Protein AF-0000000083319746 (afdb_homodimer)

Radius of gyration: 23.4 Å; Cα contacts (8 Å, |Δi|>4): 677; chains: 2; bounding box: 39×68×59 Å

Organism: Saccharibacillus brassicae (NCBI:txid2583377)

Solvent-accessible surface area (backbone atoms only — not comparable to full-atom values): 19534 Å² total; per-residue (Å²): 131,76,70,80,69,64,58,53,70,49,97,62,35,38,35,30,58,63,48,80,89,47,36,66,62,50,40,54,52,53,56,73,47,46,77,55,35,72,34,60,72,52,74,91,56,96,52,49,53,55,43,39,73,76,62,40,86,65,59,94,89,52,55,62,89,44,43,51,49,27,34,29,20,38,63,87,78,62,44,78,45,31,39,38,32,36,34,54,41,36,96,40,79,46,22,30,28,43,70,48,76,46,63,41,77,92,63,55,95,69,53,60,69,57,49,49,52,54,42,48,51,52,55,44,40,75,58,63,35,47,34,39,34,36,69,38,36,58,57,36,38,55,57,52,46,51,40,35,74,70,48,30,20,35,44,78,47,68,45,73,52,60,58,70,53,97,88,46,39,34,29,38,30,27,29,23,76,97,131,76,69,81,68,64,59,50,70,49,98,62,34,38,36,30,58,63,50,79,90,45,37,67,62,50,39,55,52,53,56,73,47,47,78,56,36,70,34,60,73,52,75,92,57,99,54,50,52,55,43,38,73,76,62,39,86,66,58,94,89,52,56,62,89,44,42,50,49,28,35,30,20,36,61,88,79,62,44,78,45,32,39,37,32,37,34,53,41,36,98,41,79,46,21,31,28,44,69,49,74,47,62,40,76,92,63,56,94,70,55,60,69,58,50,50,52,54,44,49,51,52,55,42,41,74,59,64,34,47,32,39,33,37,69,38,36,58,57,36,38,56,56,53,46,51,41,35,74,69,48,29,22,35,44,80,47,68,46,73,50,59,57,71,53,97,88,46,39,34,28,38,31,27,30,24,76,96

Foldseek 3Di:
DQAFDQWDDFPFKIKHFDDPVCQQVQLVQVVLVCVQCLQAVDDDDSCVSVCCNPPNDADVVGDNVQKTKMFMAGPVPRDGFWIWIWGAQPPHNQEIETEDIDGRPVCPPVCPVLRVLVVVVVRSVVSPHFKYKYKGKPVPVVVVVVCCVSQQVDWPDKDFDDDDDSNGTIITMTMHTD/DQAFDQWDDFPFKIKHFDDPVCQQVQLVQVVLVCVQCLQAVDDDDSCVSVCCNPPNDADVVGDNVQKTKMFMAGPVPRDGFWIWIWGAQPPHNQEIETEDIDGRPVPPPVCPVLRVLVVVVVRSVVSPHFKYKYKGKPVPVVVVVVCCVSQQVDWPDKDFDDDDDSNGTIITMTMHTD

pLDDT: mean 94.51, std 7.17, range [62.0, 98.88]

Secondary structure (DSSP, 8-state):
--PPPSEEE-SSEEEEEPPGGGHHHHHHHHHTTGGGHHHHTPPP-TTHHHHHHHH--PPTT--GGGEEEEEEEETTT--EEEEEEEEES-SSTTEEEEEEEEE-GGG-SSSHHHHHHHHHHHHHHHTT--EEEEEEETT-HHHHHHHHHTT--EEEEEEE-SS--TT--EEEEEEEE-/--PPPSEEE-SSEEEEEPPGGGHHHHHHHHHTTGGGHHHHTPPP-TTHHHHHHHH--PPTT--GGGEEEEEEEETTT--EEEEEEEEES-SSTTEEEEEEEEE-GGG-SSSHHHHHHHHHHHHHHHTT--EEEEEEETT-HHHHHHHHHTT--EEEEEEE-SS--TT--EEEEEEEE-

InterPro domains:
  IPR000182 GNAT domain [PF00583] (74-152)
  IPR000182 GNAT domain [PS51186] (13-171)
  IPR016181 Acyl-CoA N-acyltransferase [SSF55729] (12-156)

Nearest PDB structures (foldseek):
  1s7l-assembly1_A  TM=7.367E-01  e=7.223E-10  Salmonella enterica subsp. enterica serovar Typhimurium str. LT2
  3pzj-assembly1_A  TM=7.673E-01  e=8.425E-09  Chromobacterium violaceum
  1nsl-assembly1_E  TM=7.462E-01  e=5.358E-09  Bacillus subtilis
  6vfn-assembly1_A  TM=7.337E-01  e=7.403E-09  Bacillus thuringiensis
  1j4j-assembly2_B  TM=7.421E-01  e=3.819E-07  Pseudomonas amygdali pv. tabaci

Structure (mmCIF, N/CA/C/O backbone):
data_AF-0000000083319746-model_v1
#
loop_
_entity.id
_entity.type
_entity.pdbx_description
1 polymer 'GNAT family N-acetyltransferase'
#
loop_
_atom_site.group_PDB
_atom_site.id
_atom_site.type_symbol
_atom_site.label_atom_id
_atom_site.label_alt_id
_atom_site.label_comp_id
_atom_site.label_asym_id
_atom_site.label_entity_id
_atom_site.label_seq_id
_atom_site.pdbx_PDB_ins_code
_atom_site.Cartn_x
_atom_site.Cartn_y
_atom_site.Cartn_z
_atom_site.occupancy
_atom_site.B_iso_or_equiv
_atom_site.auth_seq_id
_atom_site.auth_comp_id
_atom_site.auth_asym_id
_atom_site.auth_atom_id
_atom_site.pdbx_PDB_model_num
ATOM 1 N N . MET A 1 1 ? -14.562 -26.922 -0.27 1 80.94 1 MET A N 1
ATOM 2 C CA . MET A 1 1 ? -13.883 -25.703 -0.71 1 80.94 1 MET A CA 1
ATOM 3 C C . MET A 1 1 ? -13.898 -25.594 -2.23 1 80.94 1 MET A C 1
ATOM 5 O O . MET A 1 1 ? -13.781 -26.594 -2.936 1 80.94 1 MET A O 1
ATOM 9 N N . ASN A 1 2 ? -14.312 -24.438 -2.654 1 89.81 2 ASN A N 1
ATOM 10 C CA . ASN A 1 2 ? -14.297 -24.203 -4.094 1 89.81 2 ASN A CA 1
ATOM 11 C C . ASN A 1 2 ? -12.883 -23.953 -4.605 1 89.81 2 ASN A C 1
ATOM 13 O O . ASN A 1 2 ? -12.25 -22.953 -4.254 1 89.81 2 ASN A O 1
ATOM 17 N N . LEU A 1 3 ? -12.398 -24.969 -5.332 1 96.56 3 LEU A N 1
ATOM 18 C CA . LEU A 1 3 ? -11.039 -24.875 -5.855 1 96.56 3 LEU A CA 1
ATOM 19 C C . LEU A 1 3 ? -11.047 -24.516 -7.336 1 96.56 3 LEU A C 1
ATOM 21 O O . LEU A 1 3 ? -11.984 -24.859 -8.062 1 96.56 3 LEU A O 1
ATOM 25 N N . ILE A 1 4 ? -10 -23.828 -7.762 1 96.94 4 ILE A N 1
ATOM 26 C CA . ILE A 1 4 ? -9.883 -23.547 -9.188 1 96.94 4 ILE A CA 1
ATOM 27 C C . ILE A 1 4 ? -9.688 -24.844 -9.961 1 96.94 4 ILE A C 1
ATOM 29 O O . ILE A 1 4 ? -9.219 -25.844 -9.406 1 96.94 4 ILE A O 1
ATOM 33 N N . LEU A 1 5 ? -10.016 -24.766 -11.234 1 96.19 5 LEU A N 1
ATOM 34 C CA . LEU A 1 5 ? -9.891 -25.938 -12.102 1 96.19 5 LEU A CA 1
ATOM 35 C C . LEU A 1 5 ? -8.43 -26.312 -12.305 1 96.19 5 LEU A C 1
ATOM 37 O O . LEU A 1 5 ? -7.547 -25.453 -12.211 1 96.19 5 LEU A O 1
ATOM 41 N N . ASP A 1 6 ? -8.25 -27.594 -12.602 1 97.5 6 ASP A N 1
ATOM 42 C CA . ASP A 1 6 ? -6.902 -28.078 -12.883 1 97.5 6 ASP A CA 1
ATOM 43 C C . ASP A 1 6 ? -6.363 -27.469 -14.18 1 97.5 6 ASP A C 1
ATOM 45 O O . ASP A 1 6 ? -5.152 -27.484 -14.414 1 97.5 6 ASP A O 1
ATOM 49 N N . LYS A 1 7 ? -7.332 -27.047 -14.977 1 97.94 7 LYS A N 1
ATOM 50 C CA . LYS A 1 7 ? -6.984 -26.375 -16.219 1 97.94 7 LYS A CA 1
ATOM 51 C C . LYS A 1 7 ? -8 -25.281 -16.562 1 97.94 7 LYS A C 1
ATOM 53 O O . LYS A 1 7 ? -9.211 -25.5 -16.453 1 97.94 7 LYS A O 1
ATOM 58 N N . TRP A 1 8 ? -7.535 -24.078 -16.875 1 97.94 8 TRP A N 1
ATOM 59 C CA . TRP A 1 8 ? -8.367 -22.969 -17.328 1 97.94 8 TRP A CA 1
ATOM 60 C C . TRP A 1 8 ? -7.598 -22.078 -18.297 1 97.94 8 TRP A C 1
ATOM 62 O O . TRP A 1 8 ? -6.398 -22.266 -18.5 1 97.94 8 TRP A O 1
ATOM 72 N N . ASN A 1 9 ? -8.359 -21.172 -19 1 98 9 ASN A N 1
ATOM 73 C CA . ASN A 1 9 ? -7.75 -20.453 -20.109 1 98 9 ASN A CA 1
ATOM 74 C C . ASN A 1 9 ? -8.023 -18.953 -20.047 1 98 9 ASN A C 1
ATOM 76 O O . ASN A 1 9 ? -8.992 -18.531 -19.406 1 98 9 ASN A O 1
ATOM 80 N N . SER A 1 10 ? -7.133 -18.188 -20.547 1 98 10 SER A N 1
ATOM 81 C CA . SER A 1 10 ? -7.332 -16.812 -20.969 1 98 10 SER A CA 1
ATOM 82 C C . SER A 1 10 ? -7.199 -16.672 -22.484 1 98 10 SER A C 1
ATOM 84 O O . SER A 1 10 ? -7.008 -17.656 -23.188 1 98 10 SER A O 1
ATOM 86 N N . PRO A 1 11 ? -7.34 -15.438 -23.031 1 97.06 11 PRO A N 1
ATOM 87 C CA . PRO A 1 11 ? -7.281 -15.305 -24.484 1 97.06 11 PRO A CA 1
ATOM 88 C C . PRO A 1 11 ? -5.984 -15.844 -25.078 1 97.06 11 PRO A C 1
ATOM 90 O O . PRO A 1 11 ? -6.012 -16.578 -26.078 1 97.06 11 PRO A O 1
ATOM 93 N N . ARG A 1 12 ? -4.852 -15.664 -24.516 1 98.12 12 ARG A N 1
ATOM 94 C CA . ARG A 1 12 ? -3.576 -16.031 -25.109 1 98.12 12 ARG A CA 1
ATOM 95 C C . ARG A 1 12 ? -2.922 -17.188 -24.359 1 98.12 12 ARG A C 1
ATOM 97 O O . ARG A 1 12 ? -1.938 -17.766 -24.828 1 98.12 12 ARG A O 1
ATOM 104 N N . LEU A 1 13 ? -3.514 -17.578 -23.141 1 98.81 13 LEU A N 1
ATOM 105 C CA . LEU A 1 13 ? -2.75 -18.438 -22.234 1 98.81 13 LEU A CA 1
ATOM 106 C C . LEU A 1 13 ? -3.58 -19.641 -21.797 1 98.81 13 LEU A C 1
ATOM 108 O O . LEU A 1 13 ? -4.809 -19.562 -21.75 1 98.81 13 LEU A O 1
ATOM 112 N N . THR A 1 14 ? -2.875 -20.688 -21.531 1 98.75 14 THR A N 1
ATOM 113 C CA . THR A 1 14 ? -3.428 -21.844 -20.844 1 98.75 14 THR A CA 1
ATOM 114 C C . THR A 1 14 ? -2.746 -22.047 -19.5 1 98.75 14 THR A C 1
ATOM 116 O O . THR A 1 14 ? -1.516 -22.047 -19.406 1 98.75 14 THR A O 1
ATOM 119 N N . ILE A 1 15 ? -3.535 -22.188 -18.453 1 98.81 15 ILE A N 1
ATOM 120 C CA . ILE A 1 15 ? -3.021 -22.406 -17.109 1 98.81 15 ILE A CA 1
ATOM 121 C C . ILE A 1 15 ? -3.414 -23.797 -16.625 1 98.81 15 ILE A C 1
ATOM 123 O O . ILE A 1 15 ? -4.57 -24.203 -16.766 1 98.81 15 ILE A O 1
ATOM 127 N N . SER A 1 16 ? -2.465 -24.547 -16.109 1 98.62 16 SER A N 1
ATOM 128 C CA . SER A 1 16 ? -2.773 -25.906 -15.68 1 98.62 16 SER A CA 1
ATOM 129 C C . SER A 1 16 ? -1.877 -26.344 -14.523 1 98.62 16 SER A C 1
ATOM 131 O O . SER A 1 16 ? -0.797 -25.781 -14.32 1 98.62 16 SER A O 1
ATOM 133 N N . ASP A 1 17 ? -2.332 -27.359 -13.789 1 98.69 17 ASP A N 1
ATOM 134 C CA . ASP A 1 17 ? -1.566 -27.875 -12.648 1 98.69 17 ASP A CA 1
ATOM 135 C C . ASP A 1 17 ? -0.161 -28.281 -13.078 1 98.69 17 ASP A C 1
ATOM 137 O O . ASP A 1 17 ? 0.019 -28.875 -14.141 1 98.69 17 ASP A O 1
ATOM 141 N N . LEU A 1 18 ? 0.811 -27.953 -12.273 1 98.75 18 LEU A N 1
ATOM 142 C CA . LEU A 1 18 ? 2.197 -28.344 -12.508 1 98.75 18 LEU A CA 1
ATOM 143 C C . LEU A 1 18 ? 2.354 -29.859 -12.484 1 98.75 18 LEU A C 1
ATOM 145 O O . LEU A 1 18 ? 1.806 -30.531 -11.609 1 98.75 18 LEU A O 1
ATOM 149 N N . LYS A 1 19 ? 3.025 -30.375 -13.469 1 98.25 19 LYS A N 1
ATOM 150 C CA . LYS A 1 19 ? 3.373 -31.797 -13.5 1 98.25 19 LYS A CA 1
ATOM 151 C C . LYS A 1 19 ? 4.805 -32.031 -13.031 1 98.25 19 LYS A C 1
ATOM 153 O O . LYS A 1 19 ? 5.664 -31.156 -13.203 1 98.25 19 LYS A O 1
ATOM 158 N N . GLU A 1 20 ? 5.027 -33.219 -12.531 1 98.19 20 GLU A N 1
ATOM 159 C CA . GLU A 1 20 ? 6.336 -33.531 -11.969 1 98.19 20 GLU A CA 1
ATOM 160 C C . GLU A 1 20 ? 7.441 -33.344 -13.008 1 98.19 20 GLU A C 1
ATOM 162 O O . GLU A 1 20 ? 8.531 -32.875 -12.688 1 98.19 20 GLU A O 1
ATOM 167 N N . ASP A 1 21 ? 7.188 -33.75 -14.18 1 98.25 21 ASP A N 1
ATOM 168 C CA . ASP A 1 21 ? 8.219 -33.719 -15.219 1 98.25 21 ASP A CA 1
ATOM 169 C C . ASP A 1 21 ? 8.477 -32.281 -15.672 1 98.25 21 ASP A C 1
ATOM 171 O O . ASP A 1 21 ? 9.422 -32.031 -16.422 1 98.25 21 ASP A O 1
ATOM 175 N N . GLU A 1 22 ? 7.68 -31.328 -15.227 1 98.38 22 GLU A N 1
ATOM 176 C CA . GLU A 1 22 ? 7.836 -29.922 -15.578 1 98.38 22 GLU A CA 1
ATOM 177 C C . GLU A 1 22 ? 8.656 -29.188 -14.531 1 98.38 22 GLU A C 1
ATOM 179 O O . GLU A 1 22 ? 9.047 -28.031 -14.742 1 98.38 22 GLU A O 1
ATOM 184 N N . ILE A 1 23 ? 9 -29.828 -13.461 1 98.06 23 ILE A N 1
ATOM 185 C CA . ILE A 1 23 ? 9.625 -29.188 -12.297 1 98.06 23 ILE A CA 1
ATOM 186 C C . ILE A 1 23 ? 10.945 -28.547 -12.711 1 98.06 23 ILE A C 1
ATOM 188 O O . ILE A 1 23 ? 11.195 -27.375 -12.406 1 98.06 23 ILE A O 1
ATOM 192 N N . PRO A 1 24 ? 11.805 -29.25 -13.469 1 97.06 24 PRO A N 1
ATOM 193 C CA . PRO A 1 24 ? 13.094 -28.641 -13.789 1 97.06 24 PRO A CA 1
ATOM 194 C C . PRO A 1 24 ? 12.953 -27.359 -14.609 1 97.06 24 PRO A C 1
ATOM 196 O O . PRO A 1 24 ? 13.625 -26.359 -14.328 1 97.06 24 PRO A O 1
ATOM 199 N N . VAL A 1 25 ? 12.031 -27.359 -15.547 1 96.06 25 VAL A N 1
ATOM 200 C CA . VAL A 1 25 ? 11.844 -26.203 -16.422 1 96.06 25 VAL A CA 1
ATOM 201 C C . VAL A 1 25 ? 11.281 -25.031 -15.609 1 96.06 25 VAL A C 1
ATOM 203 O O . VAL A 1 25 ? 11.719 -23.891 -15.773 1 96.06 25 VAL A O 1
ATOM 206 N N . VAL A 1 26 ? 10.422 -25.297 -14.734 1 96.62 26 VAL A N 1
ATOM 207 C CA . VAL A 1 26 ? 9.773 -24.25 -13.938 1 96.62 26 VAL A CA 1
ATOM 208 C C . VAL A 1 26 ? 10.75 -23.719 -12.891 1 96.62 26 VAL A C 1
ATOM 210 O O . VAL A 1 26 ? 10.773 -22.516 -12.617 1 96.62 26 VAL A O 1
ATOM 213 N N . GLN A 1 27 ? 11.539 -24.641 -12.336 1 95.56 27 GLN A N 1
ATOM 214 C CA . GLN A 1 27 ? 12.562 -24.188 -11.391 1 95.56 27 GLN A CA 1
ATOM 215 C C . GLN A 1 27 ? 13.547 -23.234 -12.062 1 95.56 27 GLN A C 1
ATOM 217 O O . GLN A 1 27 ? 13.914 -22.219 -11.484 1 95.56 27 GLN A O 1
ATOM 222 N N . ASP A 1 28 ? 13.961 -23.562 -13.289 1 92.81 28 ASP A N 1
ATOM 223 C CA . ASP A 1 28 ? 14.859 -22.703 -14.055 1 92.81 28 ASP A CA 1
ATOM 224 C C . ASP A 1 28 ? 14.234 -21.328 -14.281 1 92.81 28 ASP A C 1
ATOM 226 O O . ASP A 1 28 ? 14.898 -20.312 -14.109 1 92.81 28 ASP A O 1
ATOM 230 N N . LEU A 1 29 ? 12.977 -21.375 -14.609 1 92 29 LEU A N 1
ATOM 231 C CA . LEU A 1 29 ? 12.234 -20.141 -14.828 1 92 29 LEU A CA 1
ATOM 232 C C . LEU A 1 29 ? 12.188 -19.297 -13.562 1 92 29 LEU A C 1
ATOM 234 O O . LEU A 1 29 ? 12.453 -18.094 -13.594 1 92 29 LEU A O 1
ATOM 238 N N . TYR A 1 30 ? 11.914 -19.922 -12.508 1 88.75 30 TYR A N 1
ATOM 239 C CA . TYR A 1 30 ? 11.797 -19.266 -11.211 1 88.75 30 TYR A CA 1
ATOM 240 C C . TYR A 1 30 ? 13.125 -18.656 -10.789 1 88.75 30 TYR A C 1
ATOM 242 O O . TYR A 1 30 ? 13.148 -17.562 -10.195 1 88.75 30 TYR A O 1
ATOM 250 N N . GLU A 1 31 ? 14.211 -19.297 -11.102 1 86 31 GLU A N 1
ATOM 251 C CA . GLU A 1 31 ? 15.547 -18.844 -10.719 1 86 31 GLU A CA 1
ATOM 252 C C . GLU A 1 31 ? 15.93 -17.578 -11.469 1 86 31 GLU A C 1
ATOM 254 O O . GLU A 1 31 ? 16.766 -16.797 -11 1 86 31 GLU A O 1
ATOM 259 N N . THR A 1 32 ? 15.328 -17.391 -12.609 1 81 32 THR A N 1
ATOM 260 C CA . THR A 1 32 ? 15.594 -16.156 -13.344 1 81 32 THR A CA 1
ATOM 261 C C . THR A 1 32 ? 14.977 -14.953 -12.625 1 81 32 THR A C 1
ATOM 263 O O . THR A 1 32 ? 15.328 -13.805 -12.914 1 81 32 THR A O 1
ATOM 266 N N . SER A 1 33 ? 14.094 -15.25 -11.656 1 71.75 33 SER A N 1
ATOM 267 C CA . SER A 1 33 ? 13.422 -14.203 -10.883 1 71.75 33 SER A CA 1
ATOM 268 C C . SER A 1 33 ? 14.172 -13.914 -9.578 1 71.75 33 SER A C 1
ATOM 270 O O . SER A 1 33 ? 13.727 -13.102 -8.773 1 71.75 33 SER A O 1
ATOM 272 N N . GLN A 1 34 ? 15.188 -14.602 -9.375 1 66.12 34 GLN A N 1
ATOM 273 C CA . GLN A 1 34 ? 15.906 -14.586 -8.109 1 66.12 34 GLN A CA 1
ATOM 274 C C . GLN A 1 34 ? 16.266 -13.164 -7.699 1 66.12 34 GLN A C 1
ATOM 276 O O . GLN A 1 34 ? 16.453 -12.875 -6.516 1 66.12 34 GLN A O 1
ATOM 281 N N . TYR A 1 35 ? 16.25 -12.352 -8.609 1 63.03 35 TYR A N 1
ATOM 282 C CA . TYR A 1 35 ? 16.469 -10.969 -8.203 1 63.03 35 TYR A CA 1
ATOM 283 C C . TYR A 1 35 ? 15.383 -10.508 -7.234 1 63.03 35 TYR A C 1
ATOM 285 O O . TYR A 1 35 ? 15.602 -9.602 -6.434 1 63.03 35 TYR A O 1
ATOM 293 N N . MET A 1 36 ? 14.32 -11.32 -7.156 1 62.31 36 MET A N 1
ATOM 294 C CA . MET A 1 36 ? 13.203 -10.992 -6.281 1 62.31 36 MET A CA 1
ATOM 295 C C . MET A 1 36 ? 13.484 -11.43 -4.848 1 62.31 36 MET A C 1
ATOM 297 O O . MET A 1 36 ? 12.969 -10.836 -3.9 1 62.31 36 MET A O 1
ATOM 301 N N . ASN A 1 37 ? 14.266 -12.445 -4.723 1 64.88 37 ASN A N 1
ATOM 302 C CA . ASN A 1 37 ? 14.555 -12.984 -3.396 1 64.88 37 ASN A CA 1
ATOM 303 C C . ASN A 1 37 ? 15.336 -11.992 -2.545 1 64.88 37 ASN A C 1
ATOM 305 O O . ASN A 1 37 ? 15.289 -12.047 -1.315 1 64.88 37 ASN A O 1
ATOM 309 N N . GLN A 1 38 ? 15.914 -11.07 -3.244 1 69.06 38 GLN A N 1
ATOM 310 C CA . GLN A 1 38 ? 16.719 -10.086 -2.535 1 69.06 38 GLN A CA 1
ATOM 311 C C . GLN A 1 38 ? 15.844 -9.133 -1.729 1 69.06 38 GLN A C 1
ATOM 313 O O . GLN A 1 38 ? 16.297 -8.523 -0.762 1 69.06 38 GLN A O 1
ATOM 318 N N . TRP A 1 39 ? 14.656 -9.195 -1.991 1 75.69 39 TRP A N 1
ATOM 319 C CA . TRP A 1 39 ? 13.805 -8.18 -1.385 1 75.69 39 TRP A CA 1
ATOM 320 C C . TRP A 1 39 ? 13.141 -8.711 -0.118 1 75.69 39 TRP A C 1
ATOM 322 O O . TRP A 1 39 ? 12.688 -7.934 0.727 1 75.69 39 TRP A O 1
ATOM 332 N N . ASP A 1 40 ? 13.078 -10.031 -0.059 1 75.25 40 ASP A N 1
ATOM 333 C CA . ASP A 1 40 ? 12.352 -10.578 1.084 1 75.25 40 ASP A CA 1
ATOM 334 C C . ASP A 1 40 ? 13.297 -11.344 2.016 1 75.25 40 ASP A C 1
ATOM 336 O O . ASP A 1 40 ? 12.852 -11.992 2.965 1 75.25 40 ASP A O 1
ATOM 340 N N . GLY A 1 41 ? 14.547 -11.258 1.778 1 71.88 41 GLY A N 1
ATOM 341 C CA . GLY A 1 41 ? 15.539 -11.859 2.656 1 71.88 41 GLY A CA 1
ATOM 342 C C . GLY A 1 41 ? 15.609 -13.367 2.531 1 71.88 41 GLY A C 1
ATOM 343 O O . GLY A 1 41 ? 16.281 -14.031 3.324 1 71.88 41 GLY A O 1
ATOM 344 N N . GLN A 1 42 ? 14.805 -13.906 1.622 1 76.56 42 GLN A N 1
ATOM 345 C CA . GLN A 1 42 ? 14.805 -15.359 1.488 1 76.56 42 GLN A CA 1
ATOM 346 C C . GLN A 1 42 ? 16.031 -15.844 0.727 1 76.56 42 GLN A C 1
ATOM 348 O O . GLN A 1 42 ? 16.516 -15.156 -0.173 1 76.56 42 GLN A O 1
ATOM 353 N N . SER A 1 43 ? 16.531 -17.047 1.182 1 76.81 43 SER A N 1
ATOM 354 C CA . SER A 1 43 ? 17.672 -17.672 0.526 1 76.81 43 SER A CA 1
ATOM 355 C C . SER A 1 43 ? 17.219 -18.5 -0.677 1 76.81 43 SER A C 1
ATOM 357 O O . SER A 1 43 ? 16.062 -18.906 -0.761 1 76.81 43 SER A O 1
ATOM 359 N N . TYR A 1 44 ? 18.172 -18.656 -1.521 1 80.31 44 TYR A N 1
ATOM 360 C CA . TYR A 1 44 ? 17.938 -19.469 -2.703 1 80.31 44 TYR A CA 1
ATOM 361 C C . TYR A 1 44 ? 17.656 -20.922 -2.312 1 80.31 44 TYR A C 1
ATOM 363 O O . TYR A 1 44 ? 18.328 -21.484 -1.448 1 80.31 44 TYR A O 1
ATOM 371 N N . ASN A 1 45 ? 16.547 -21.453 -2.824 1 87.06 45 ASN A N 1
ATOM 372 C CA . ASN A 1 45 ? 16.172 -22.844 -2.674 1 87.06 45 ASN A CA 1
ATOM 373 C C . ASN A 1 45 ? 16.109 -23.562 -4.023 1 87.06 45 ASN A C 1
ATOM 375 O O . ASN A 1 45 ? 15.141 -23.391 -4.77 1 87.06 45 ASN A O 1
ATOM 379 N N . PRO A 1 46 ? 17.125 -24.406 -4.297 1 88.69 46 PRO A N 1
ATOM 380 C CA . PRO A 1 46 ? 17.156 -25.078 -5.602 1 88.69 46 PRO A CA 1
ATOM 381 C C . PRO A 1 46 ? 16.016 -26.062 -5.793 1 88.69 46 PRO A C 1
ATOM 383 O O . PRO A 1 46 ? 15.781 -26.531 -6.91 1 88.69 46 PRO A O 1
ATOM 386 N N . GLU A 1 47 ? 15.32 -26.344 -4.73 1 93.75 47 GLU A N 1
ATOM 387 C CA . GLU A 1 47 ? 14.219 -27.297 -4.809 1 93.75 47 GLU A CA 1
ATOM 388 C C . GLU A 1 47 ? 12.883 -26.625 -4.512 1 93.75 47 GLU A C 1
ATOM 390 O O . GLU A 1 47 ? 11.93 -27.281 -4.082 1 93.75 47 GLU A O 1
ATOM 395 N N . HIS A 1 48 ? 12.797 -25.406 -4.68 1 92.94 48 HIS A N 1
ATOM 396 C CA . HIS A 1 48 ? 11.617 -24.641 -4.289 1 92.94 48 HIS A CA 1
ATOM 397 C C . HIS A 1 48 ? 10.367 -25.172 -4.973 1 92.94 48 HIS A C 1
ATOM 399 O O . HIS A 1 48 ? 9.352 -25.422 -4.316 1 92.94 48 HIS A O 1
ATOM 405 N N . ILE A 1 49 ? 10.469 -25.391 -6.266 1 96.06 49 ILE A N 1
ATOM 406 C CA . ILE A 1 49 ? 9.305 -25.781 -7.047 1 96.06 49 ILE A CA 1
ATOM 407 C C . ILE A 1 49 ? 8.883 -27.203 -6.672 1 96.06 49 ILE A C 1
ATOM 409 O O . ILE A 1 49 ? 7.695 -27.484 -6.523 1 96.06 49 ILE A O 1
ATOM 413 N N . LYS A 1 50 ? 9.836 -28.031 -6.52 1 97.19 50 LYS A N 1
ATOM 414 C CA . LYS A 1 50 ? 9.555 -29.391 -6.066 1 97.19 50 LYS A CA 1
ATOM 415 C C . LYS A 1 50 ? 8.859 -29.375 -4.703 1 97.19 50 LYS A C 1
ATOM 417 O O . LYS A 1 50 ? 7.863 -30.078 -4.504 1 97.19 50 LYS A O 1
ATOM 422 N N . ASP A 1 51 ? 9.391 -28.609 -3.807 1 96.62 51 ASP A N 1
ATOM 423 C CA . ASP A 1 51 ? 8.82 -28.5 -2.471 1 96.62 51 ASP A CA 1
ATOM 424 C C . ASP A 1 51 ? 7.387 -27.969 -2.529 1 96.62 51 ASP A C 1
ATOM 426 O O . ASP A 1 51 ? 6.512 -28.453 -1.809 1 96.62 51 ASP A O 1
ATOM 430 N N . CYS A 1 52 ? 7.172 -27 -3.348 1 96.69 52 CYS A N 1
ATOM 431 C CA . CYS A 1 52 ? 5.832 -26.453 -3.506 1 96.69 52 CYS A CA 1
ATOM 432 C C . CYS A 1 52 ? 4.859 -27.516 -4.004 1 96.69 52 CYS A C 1
ATOM 434 O O . CYS A 1 52 ? 3.75 -27.641 -3.484 1 96.69 52 CYS A O 1
ATOM 436 N N . LEU A 1 53 ? 5.32 -28.234 -5.004 1 97.69 53 LEU A N 1
ATOM 437 C CA . LEU A 1 53 ? 4.438 -29.234 -5.609 1 97.69 53 LEU A CA 1
ATOM 438 C C . LEU A 1 53 ? 4.051 -30.297 -4.594 1 97.69 53 LEU A C 1
ATOM 440 O O . LEU A 1 53 ? 2.877 -30.672 -4.488 1 97.69 53 LEU A O 1
ATOM 444 N N . PHE A 1 54 ? 4.969 -30.734 -3.785 1 97.75 54 PHE A N 1
ATOM 445 C CA . PHE A 1 54 ? 4.738 -31.922 -2.979 1 97.75 54 PHE A CA 1
ATOM 446 C C . PHE A 1 54 ? 4.301 -31.547 -1.567 1 97.75 54 PHE A C 1
ATOM 448 O O . PHE A 1 54 ? 3.559 -32.281 -0.923 1 97.75 54 PHE A O 1
ATOM 455 N N . ASN A 1 55 ? 4.738 -30.438 -1.064 1 96.75 55 ASN A N 1
ATOM 456 C CA . ASN A 1 55 ? 4.469 -30.078 0.323 1 96.75 55 ASN A CA 1
ATOM 457 C C . ASN A 1 55 ? 3.588 -28.828 0.414 1 96.75 55 ASN A C 1
ATOM 459 O O . ASN A 1 55 ? 3.01 -28.547 1.465 1 96.75 55 ASN A O 1
ATOM 463 N N . GLY A 1 56 ? 3.531 -28.062 -0.647 1 95.94 56 GLY A N 1
ATOM 464 C CA . GLY A 1 56 ? 2.771 -26.828 -0.651 1 95.94 56 GLY A CA 1
ATOM 465 C C . GLY A 1 56 ? 3.434 -25.719 0.15 1 95.94 56 GLY A C 1
ATOM 466 O O . GLY A 1 56 ? 4.516 -25.906 0.705 1 95.94 56 GLY A O 1
ATOM 467 N N . ASN A 1 57 ? 2.975 -24.578 0.031 1 93.88 57 ASN A N 1
ATOM 468 C CA . ASN A 1 57 ? 3.209 -23.453 0.937 1 93.88 57 ASN A CA 1
ATOM 469 C C . ASN A 1 57 ? 1.966 -23.141 1.762 1 93.88 57 ASN A C 1
ATOM 471 O O . ASN A 1 57 ? 1.174 -22.266 1.386 1 93.88 57 ASN A O 1
ATOM 475 N N . LEU A 1 58 ? 1.847 -23.797 2.863 1 96.75 58 LEU A N 1
ATOM 476 C CA . LEU A 1 58 ? 0.579 -23.859 3.58 1 96.75 58 LEU A CA 1
ATOM 477 C C . LEU A 1 58 ? 0.572 -22.891 4.758 1 96.75 58 LEU A C 1
ATOM 479 O O . LEU A 1 58 ? 1.583 -22.75 5.449 1 96.75 58 LEU A O 1
ATOM 483 N N . PRO A 1 59 ? -0.534 -22.219 4.949 1 95.62 59 PRO A N 1
ATOM 484 C CA . PRO A 1 59 ? -0.696 -21.516 6.219 1 95.62 59 PRO A CA 1
ATOM 485 C C . PRO A 1 59 ? -0.789 -22.453 7.418 1 95.62 59 PRO A C 1
ATOM 487 O O . PRO A 1 59 ? -0.894 -23.672 7.25 1 95.62 59 PRO A O 1
ATOM 490 N N . PRO A 1 60 ? -0.623 -21.875 8.617 1 93.06 60 PRO A N 1
ATOM 491 C CA . PRO A 1 60 ? -0.753 -22.734 9.805 1 93.06 60 PRO A CA 1
ATOM 492 C C . PRO A 1 60 ? -2.045 -23.547 9.805 1 93.06 60 PRO A C 1
ATOM 494 O O . PRO A 1 60 ? -3.135 -22.984 9.688 1 93.06 60 PRO A O 1
ATOM 497 N N . GLY A 1 61 ? -1.901 -24.797 9.859 1 94.06 61 GLY A N 1
ATOM 498 C CA . GLY A 1 61 ? -3.051 -25.688 9.898 1 94.06 61 GLY A CA 1
ATOM 499 C C . GLY A 1 61 ? -3.66 -25.938 8.531 1 94.06 61 GLY A C 1
ATOM 500 O O . GLY A 1 61 ? -4.73 -26.531 8.422 1 94.06 61 GLY A O 1
ATOM 501 N N . GLY A 1 62 ? -2.982 -25.469 7.531 1 95.94 62 GLY A N 1
ATOM 502 C CA . GLY A 1 62 ? -3.512 -25.609 6.184 1 95.94 62 GLY A CA 1
ATOM 503 C C . GLY A 1 62 ? -3.41 -27.031 5.648 1 95.94 62 GLY A C 1
ATOM 504 O O . GLY A 1 62 ? -2.645 -27.844 6.172 1 95.94 62 GLY A O 1
ATOM 505 N N . LYS A 1 63 ? -4.238 -27.281 4.676 1 97.06 63 LYS A N 1
ATOM 506 C CA . LYS A 1 63 ? -4.266 -28.594 4.023 1 97.06 63 LYS A CA 1
ATOM 507 C C . LYS A 1 63 ? -3.719 -28.5 2.604 1 97.06 63 LYS A C 1
ATOM 509 O O . LYS A 1 63 ? -4.047 -27.578 1.858 1 97.06 63 LYS A O 1
ATOM 514 N N . LEU A 1 64 ? -2.934 -29.469 2.256 1 97.31 64 LEU A N 1
ATOM 515 C CA . LEU A 1 64 ? -2.324 -29.5 0.931 1 97.31 64 LEU A CA 1
ATOM 516 C C . LEU A 1 64 ? -3.393 -29.531 -0.158 1 97.31 64 LEU A C 1
ATOM 518 O O . LEU A 1 64 ? -3.201 -28.953 -1.231 1 97.31 64 LEU A O 1
ATOM 522 N N . GLU A 1 65 ? -4.523 -30.125 0.088 1 96.69 65 GLU A N 1
ATOM 523 C CA . GLU A 1 65 ? -5.582 -30.25 -0.908 1 96.69 65 GLU A CA 1
ATOM 524 C C . GLU A 1 65 ? -6.137 -28.875 -1.297 1 96.69 65 GLU A C 1
ATOM 526 O O . GLU A 1 65 ? -6.785 -28.734 -2.334 1 96.69 65 GLU A O 1
ATOM 531 N N . ASN A 1 66 ? -5.941 -27.844 -0.446 1 97.75 66 ASN A N 1
ATOM 532 C CA . ASN A 1 66 ? -6.422 -26.5 -0.72 1 97.75 66 ASN A CA 1
ATOM 533 C C . ASN A 1 66 ? -5.363 -25.656 -1.432 1 97.75 66 ASN A C 1
ATOM 535 O O . ASN A 1 66 ? -5.555 -24.469 -1.657 1 97.75 66 ASN A O 1
ATOM 539 N N . TYR A 1 67 ? -4.238 -26.266 -1.723 1 98.12 67 TYR A N 1
ATOM 540 C CA . TYR A 1 67 ? -3.111 -25.625 -2.385 1 98.12 67 TYR A CA 1
ATOM 541 C C . TYR A 1 67 ? -3 -26.078 -3.836 1 98.12 67 TYR A C 1
ATOM 543 O O . TYR A 1 67 ? -3.213 -27.25 -4.145 1 98.12 67 TYR A O 1
ATOM 551 N N . ARG A 1 68 ? -2.689 -25.062 -4.715 1 97.88 68 ARG A N 1
ATOM 552 C CA . ARG A 1 68 ? -2.422 -25.375 -6.117 1 97.88 68 ARG A CA 1
ATOM 553 C C . ARG A 1 68 ? -1.22 -24.594 -6.637 1 97.88 68 ARG A C 1
ATOM 555 O O . ARG A 1 68 ? -1.046 -23.422 -6.309 1 97.88 68 ARG A O 1
ATOM 562 N N . ILE A 1 69 ? -0.438 -25.266 -7.395 1 98.44 69 ILE A N 1
ATOM 563 C CA . ILE A 1 69 ? 0.603 -24.641 -8.203 1 98.44 69 ILE A CA 1
ATOM 564 C C . ILE A 1 69 ? 0.391 -24.984 -9.672 1 98.44 69 ILE A C 1
ATOM 566 O O . ILE A 1 69 ? 0.19 -26.141 -10.023 1 98.44 69 ILE A O 1
ATOM 570 N N . GLN A 1 70 ? 0.309 -23.922 -10.492 1 98.69 70 GLN A N 1
ATOM 571 C CA . GLN A 1 70 ? -0.057 -24.125 -11.891 1 98.69 70 GLN A CA 1
ATOM 572 C C . GLN A 1 70 ? 0.918 -23.406 -12.828 1 98.69 70 GLN A C 1
ATOM 574 O O . GLN A 1 70 ? 1.438 -22.344 -12.492 1 98.69 70 GLN A O 1
ATOM 579 N N . THR A 1 71 ? 1.169 -24.016 -13.992 1 98.69 71 THR A N 1
ATOM 580 C CA . THR A 1 71 ? 2.006 -23.422 -15.031 1 98.69 71 THR A CA 1
ATOM 581 C C . THR A 1 71 ? 1.171 -22.547 -15.969 1 98.69 71 THR A C 1
ATOM 583 O O . THR A 1 71 ? -0.027 -22.781 -16.141 1 98.69 71 THR A O 1
ATOM 586 N N . ILE A 1 72 ? 1.779 -21.562 -16.5 1 98.75 72 ILE A N 1
ATOM 587 C CA . ILE A 1 72 ? 1.193 -20.672 -17.516 1 98.75 72 ILE A CA 1
ATOM 588 C C . ILE A 1 72 ? 1.873 -20.906 -18.859 1 98.75 72 ILE A C 1
ATOM 590 O O . ILE A 1 72 ? 3.088 -20.734 -18.984 1 98.75 72 ILE A O 1
ATOM 594 N N . ARG A 1 73 ? 1.074 -21.297 -19.812 1 98.56 73 ARG A N 1
ATOM 595 C CA . ARG A 1 73 ? 1.61 -21.625 -21.141 1 98.56 73 ARG A CA 1
ATOM 596 C C . ARG A 1 73 ? 1.043 -20.703 -22.203 1 98.56 73 ARG A C 1
ATOM 598 O O . ARG A 1 73 ? -0.144 -20.359 -22.172 1 98.56 73 ARG A O 1
ATOM 605 N N . ASN A 1 74 ? 1.949 -20.281 -23.078 1 97.94 74 ASN A N 1
ATOM 606 C CA . ASN A 1 74 ? 1.501 -19.578 -24.281 1 97.94 74 ASN A CA 1
ATOM 607 C C . ASN A 1 74 ? 0.74 -20.516 -25.219 1 97.94 74 ASN A C 1
ATOM 609 O O . ASN A 1 74 ? 1.234 -21.578 -25.578 1 97.94 74 ASN A O 1
ATOM 613 N N . LYS A 1 75 ? -0.453 -20.109 -25.625 1 97.94 75 LYS A N 1
ATOM 614 C CA . LYS A 1 75 ? -1.277 -20.969 -26.469 1 97.94 75 LYS A CA 1
ATOM 615 C C . LYS A 1 75 ? -0.628 -21.188 -27.828 1 97.94 75 LYS A C 1
ATOM 617 O O . LYS A 1 75 ? -0.769 -22.266 -28.422 1 97.94 75 LYS A O 1
ATOM 622 N N . GLU A 1 76 ? 0.101 -20.234 -28.281 1 96.44 76 GLU A N 1
ATOM 623 C CA . GLU A 1 76 ? 0.658 -20.281 -29.641 1 96.44 76 GLU A CA 1
ATOM 624 C C . GLU A 1 76 ? 1.743 -21.344 -29.75 1 96.44 76 GLU A C 1
ATOM 626 O O . GLU A 1 76 ? 1.751 -22.125 -30.703 1 96.44 76 GLU A O 1
ATOM 631 N N . ASP A 1 77 ? 2.713 -21.438 -28.797 1 96.75 77 ASP A N 1
ATOM 632 C CA . ASP A 1 77 ? 3.838 -22.359 -28.953 1 96.75 77 ASP A CA 1
ATOM 633 C C . ASP A 1 77 ? 3.908 -23.344 -27.797 1 96.75 77 ASP A C 1
ATOM 635 O O . ASP A 1 77 ? 4.824 -24.172 -27.734 1 96.75 77 ASP A O 1
ATOM 639 N N . GLN A 1 78 ? 3.004 -23.234 -26.828 1 96.69 78 GLN A N 1
ATOM 640 C CA . GLN A 1 78 ? 2.822 -24.156 -25.703 1 96.69 78 GLN A CA 1
ATOM 641 C C . GLN A 1 78 ? 4.016 -24.109 -24.766 1 96.69 78 GLN A C 1
ATOM 643 O O . GLN A 1 78 ? 4.176 -25 -23.922 1 96.69 78 GLN A O 1
ATOM 648 N N . LYS A 1 79 ? 4.754 -23.078 -24.875 1 97.12 79 LYS A N 1
ATOM 649 C CA . LYS A 1 79 ? 5.879 -22.906 -23.953 1 97.12 79 LYS A CA 1
ATOM 650 C C . LYS A 1 79 ? 5.414 -22.422 -22.594 1 97.12 79 LYS A C 1
ATOM 652 O O . LYS A 1 79 ? 4.551 -21.547 -22.5 1 97.12 79 LYS A O 1
ATOM 657 N N . ILE A 1 80 ? 6.066 -23.031 -21.562 1 98.25 80 ILE A N 1
ATOM 658 C CA . ILE A 1 80 ? 5.805 -22.547 -20.219 1 98.25 80 ILE A CA 1
ATOM 659 C C . ILE A 1 80 ? 6.461 -21.172 -20.031 1 98.25 80 ILE A C 1
ATOM 661 O O . ILE A 1 80 ? 7.684 -21.047 -20.156 1 98.25 80 ILE A O 1
ATOM 665 N N . ILE A 1 81 ? 5.645 -20.156 -19.734 1 97.31 81 ILE A N 1
ATOM 666 C CA . ILE A 1 81 ? 6.191 -18.812 -19.672 1 97.31 81 ILE A CA 1
ATOM 667 C C . ILE A 1 81 ? 6 -18.25 -18.266 1 97.31 81 ILE A C 1
ATOM 669 O O . ILE A 1 81 ? 6.395 -17.109 -17.984 1 97.31 81 ILE A O 1
ATOM 673 N N . GLY A 1 82 ? 5.387 -19.016 -17.375 1 97.5 82 GLY A N 1
ATOM 674 C CA . GLY A 1 82 ? 5.152 -18.531 -16.031 1 97.5 82 GLY A CA 1
ATOM 675 C C . GLY A 1 82 ? 4.57 -19.594 -15.102 1 97.5 82 GLY A C 1
ATOM 676 O O . GLY A 1 82 ? 4.391 -20.734 -15.508 1 97.5 82 GLY A O 1
ATOM 677 N N . ILE A 1 83 ? 4.332 -19.188 -13.883 1 97.44 83 ILE A N 1
ATOM 678 C CA . ILE A 1 83 ? 3.82 -20.062 -12.836 1 97.44 83 ILE A CA 1
ATOM 679 C C . ILE A 1 83 ? 3.033 -19.234 -11.82 1 97.44 83 ILE A C 1
ATOM 681 O O . ILE A 1 83 ? 3.297 -18.047 -11.633 1 97.44 83 ILE A O 1
ATOM 685 N N . LEU A 1 84 ? 2.02 -19.766 -11.219 1 97.44 84 LEU A N 1
ATOM 686 C CA . LEU A 1 84 ? 1.339 -19.156 -10.086 1 97.44 84 LEU A CA 1
ATOM 687 C C . LEU A 1 84 ? 1.023 -20.188 -9.016 1 97.44 84 LEU A C 1
ATOM 689 O O . LEU A 1 84 ? 0.901 -21.391 -9.312 1 97.44 84 LEU A O 1
ATOM 693 N N . SER A 1 85 ? 1.008 -19.828 -7.848 1 97.5 85 SER A N 1
ATOM 694 C CA . SER A 1 85 ? 0.648 -20.672 -6.715 1 97.5 85 SER A CA 1
ATOM 695 C C . SER A 1 85 ? -0.408 -20 -5.84 1 97.5 85 SER A C 1
ATOM 697 O O . SER A 1 85 ? -0.374 -18.781 -5.633 1 97.5 85 SER A O 1
ATOM 699 N N . VAL A 1 86 ? -1.335 -20.812 -5.363 1 98.12 86 VAL A N 1
ATOM 700 C CA . VAL A 1 86 ? -2.494 -20.25 -4.68 1 98.12 86 VAL A CA 1
ATOM 701 C C . VAL A 1 86 ? -2.914 -21.172 -3.535 1 98.12 86 VAL A C 1
ATOM 703 O O . VAL A 1 86 ? -2.754 -22.391 -3.621 1 98.12 86 VAL A O 1
ATOM 706 N N . TYR A 1 87 ? -3.336 -20.625 -2.494 1 98.56 87 TYR A N 1
ATOM 707 C CA . TYR A 1 87 ? -4.004 -21.344 -1.413 1 98.56 87 TYR A CA 1
ATOM 708 C C . TYR A 1 87 ? -5.445 -20.875 -1.256 1 98.56 87 TYR A C 1
ATOM 710 O O . TYR A 1 87 ? -5.703 -19.672 -1.145 1 98.56 87 TYR A O 1
ATOM 718 N N . HIS A 1 88 ? -6.391 -21.812 -1.265 1 98.44 88 HIS A N 1
ATOM 719 C CA . HIS A 1 88 ? -7.812 -21.5 -1.17 1 98.44 88 HIS A CA 1
ATOM 720 C C . HIS A 1 88 ? -8.273 -21.469 0.283 1 98.44 88 HIS A C 1
ATOM 722 O O . HIS A 1 88 ? -7.906 -22.328 1.074 1 98.44 88 HIS A O 1
ATOM 728 N N . GLY A 1 89 ? -9.023 -20.453 0.613 1 97.44 89 GLY A N 1
ATOM 729 C CA . GLY A 1 89 ? -9.734 -20.453 1.885 1 97.44 89 GLY A CA 1
ATOM 730 C C . GLY A 1 89 ? -8.914 -19.859 3.018 1 97.44 89 GLY A C 1
ATOM 731 O O . GLY A 1 89 ? -9.055 -20.266 4.172 1 97.44 89 GLY A O 1
ATOM 732 N N . TYR A 1 90 ? -8.023 -19.062 2.656 1 96.5 90 TYR A N 1
ATOM 733 C CA . TYR A 1 90 ? -7.211 -18.406 3.672 1 96.5 90 TYR A CA 1
ATOM 734 C C . TYR A 1 90 ? -7.098 -16.922 3.393 1 96.5 90 TYR A C 1
ATOM 736 O O . TYR A 1 90 ? -6.863 -16.516 2.252 1 96.5 90 TYR A O 1
ATOM 744 N N . PRO A 1 91 ? -7.129 -15.984 4.449 1 96.19 91 PRO A N 1
ATOM 745 C CA . PRO A 1 91 ? -7.281 -16.234 5.887 1 96.19 91 PRO A CA 1
ATOM 746 C C . PRO A 1 91 ? -8.719 -16.578 6.273 1 96.19 91 PRO A C 1
ATOM 748 O O . PRO A 1 91 ? -8.969 -17 7.406 1 96.19 91 PRO A O 1
ATOM 751 N N . SER A 1 92 ? -9.633 -16.391 5.453 1 95.88 92 SER A N 1
ATOM 752 C CA . SER A 1 92 ? -11.016 -16.812 5.66 1 95.88 92 SER A CA 1
ATOM 753 C C . SER A 1 92 ? -11.484 -17.734 4.543 1 95.88 92 SER A C 1
ATOM 755 O O . SER A 1 92 ? -10.82 -17.859 3.51 1 95.88 92 SER A O 1
ATOM 757 N N . THR A 1 93 ? -12.633 -18.359 4.656 1 95.81 93 THR A N 1
ATOM 758 C CA . THR A 1 93 ? -13.141 -19.328 3.699 1 95.81 93 THR A CA 1
ATOM 759 C C . THR A 1 93 ? -13.469 -18.656 2.369 1 95.81 93 THR A C 1
ATOM 761 O O . THR A 1 93 ? -13.516 -19.312 1.329 1 95.81 93 THR A O 1
ATOM 764 N N . ASP A 1 94 ? -13.703 -17.391 2.383 1 97.25 94 ASP A N 1
ATOM 765 C CA . ASP A 1 94 ? -14.094 -16.688 1.157 1 97.25 94 ASP A CA 1
ATOM 766 C C . ASP A 1 94 ? -12.906 -15.938 0.558 1 97.25 94 ASP A C 1
ATOM 768 O O . ASP A 1 94 ? -13.086 -15.078 -0.307 1 97.25 94 ASP A O 1
ATOM 772 N N . SER A 1 95 ? -11.719 -16.219 1.018 1 98.06 95 SER A N 1
ATOM 773 C CA . SER A 1 95 ? -10.508 -15.57 0.54 1 98.06 95 SER A CA 1
ATOM 774 C C . SER A 1 95 ? -9.602 -16.562 -0.193 1 98.06 95 SER A C 1
ATOM 776 O O . SER A 1 95 ? -9.484 -17.719 0.213 1 98.06 95 SER A O 1
ATOM 778 N N . VAL A 1 96 ? -9.016 -16.094 -1.242 1 98.38 96 VAL A N 1
ATOM 779 C CA . VAL A 1 96 ? -7.945 -16.828 -1.917 1 98.38 96 VAL A CA 1
ATOM 780 C C . VAL A 1 96 ? -6.613 -16.109 -1.698 1 98.38 96 VAL A C 1
ATOM 782 O O . VAL A 1 96 ? -6.523 -14.891 -1.853 1 98.38 96 VAL A O 1
ATOM 785 N N . TYR A 1 97 ? -5.648 -16.859 -1.347 1 98.5 97 TYR A N 1
ATOM 786 C CA . TYR A 1 97 ? -4.32 -16.297 -1.137 1 98.5 97 TYR A CA 1
ATOM 787 C C . TYR A 1 97 ? -3.393 -16.641 -2.297 1 98.5 97 TYR A C 1
ATOM 789 O O . TYR A 1 97 ? -3.018 -17.812 -2.477 1 98.5 97 TYR A O 1
ATOM 797 N N . LEU A 1 98 ? -3.08 -15.641 -3.125 1 98.12 98 LEU A N 1
ATOM 798 C CA . LEU A 1 98 ? -2.115 -15.797 -4.211 1 98.12 98 LEU A CA 1
ATOM 799 C C . LEU A 1 98 ? -0.687 -15.68 -3.688 1 98.12 98 LEU A C 1
ATOM 801 O O . LEU A 1 98 ? -0.237 -14.594 -3.326 1 98.12 98 LEU A O 1
ATOM 805 N N . GLU A 1 99 ? -0.014 -16.766 -3.67 1 95.5 99 GLU A N 1
ATOM 806 C CA . GLU A 1 99 ? 1.317 -16.812 -3.072 1 95.5 99 GLU A CA 1
ATOM 807 C C . GLU A 1 99 ? 2.348 -16.141 -3.973 1 95.5 99 GLU A C 1
ATOM 809 O O . GLU A 1 99 ? 3.211 -15.398 -3.49 1 95.5 99 GLU A O 1
ATOM 814 N N . PHE A 1 100 ? 2.357 -16.516 -5.23 1 93.75 100 PHE A N 1
ATOM 815 C CA . PHE A 1 100 ? 3.227 -15.82 -6.176 1 93.75 100 PHE A CA 1
ATOM 816 C C . PHE A 1 100 ? 2.732 -16.016 -7.605 1 93.75 100 PHE A C 1
ATOM 818 O O . PHE A 1 100 ? 1.99 -16.953 -7.887 1 93.75 100 PHE A O 1
ATOM 825 N N . LEU A 1 101 ? 3.041 -15.109 -8.398 1 96.25 101 LEU A N 1
ATOM 826 C CA . LEU A 1 101 ? 2.928 -15.125 -9.859 1 96.25 101 LEU A CA 1
ATOM 827 C C . LEU A 1 101 ? 4.246 -14.719 -10.508 1 96.25 101 LEU A C 1
ATOM 829 O O . LEU A 1 101 ? 4.789 -13.656 -10.211 1 96.25 101 LEU A O 1
ATOM 833 N N . TYR A 1 102 ? 4.727 -15.586 -11.297 1 94.69 102 TYR A N 1
ATOM 834 C CA . TYR A 1 102 ? 5.965 -15.297 -12.016 1 94.69 102 TYR A CA 1
ATOM 835 C C . TYR A 1 102 ? 5.77 -15.453 -13.523 1 94.69 102 TYR A C 1
ATOM 837 O O . TYR A 1 102 ? 5.172 -16.422 -13.984 1 94.69 102 TYR A O 1
ATOM 845 N N . ILE A 1 103 ? 6.137 -14.438 -14.234 1 95.5 103 ILE A N 1
ATOM 846 C CA . ILE A 1 103 ? 6.23 -14.469 -15.688 1 95.5 103 ILE A CA 1
ATOM 847 C C . ILE A 1 103 ? 7.695 -14.359 -16.109 1 95.5 103 ILE A C 1
ATOM 849 O O . ILE A 1 103 ? 8.453 -13.578 -15.547 1 95.5 103 ILE A O 1
ATOM 853 N N . ASP A 1 104 ? 8.055 -15.125 -17.047 1 93.5 104 ASP A N 1
ATOM 854 C CA . ASP A 1 104 ? 9.406 -15.078 -17.594 1 93.5 104 ASP A CA 1
ATOM 855 C C . ASP A 1 104 ? 9.859 -13.633 -17.812 1 93.5 104 ASP A C 1
ATOM 857 O O . ASP A 1 104 ? 9.188 -12.867 -18.5 1 93.5 104 ASP A O 1
ATOM 861 N N . LYS A 1 105 ? 11.008 -13.312 -17.266 1 89.31 105 LYS A N 1
ATOM 862 C CA . LYS A 1 105 ? 11.531 -11.953 -17.281 1 89.31 105 LYS A CA 1
ATOM 863 C C . LYS A 1 105 ? 11.711 -11.445 -18.703 1 89.31 105 LYS A C 1
ATOM 865 O O . LYS A 1 105 ? 11.523 -10.258 -18.984 1 89.31 105 LYS A O 1
ATOM 870 N N . ASN A 1 106 ? 12.008 -12.32 -19.594 1 90.31 106 ASN A N 1
ATOM 871 C CA . ASN A 1 106 ? 12.336 -11.953 -20.969 1 90.31 106 ASN A CA 1
ATOM 872 C C . ASN A 1 106 ? 11.094 -11.539 -21.75 1 90.31 106 ASN A C 1
ATOM 874 O O . ASN A 1 106 ? 11.195 -10.969 -22.828 1 90.31 106 ASN A O 1
ATOM 878 N N . ILE A 1 107 ? 9.922 -11.766 -21.203 1 91.5 107 ILE A N 1
ATOM 879 C CA . ILE A 1 107 ? 8.711 -11.445 -21.953 1 91.5 107 ILE A CA 1
ATOM 880 C C . ILE A 1 107 ? 7.738 -10.672 -21.062 1 91.5 107 ILE A C 1
ATOM 882 O O . ILE A 1 107 ? 6.52 -10.781 -21.219 1 91.5 107 ILE A O 1
ATOM 886 N N . GLN A 1 108 ? 8.266 -10.07 -20.047 1 89.62 108 GLN A N 1
ATOM 887 C CA . GLN A 1 108 ? 7.445 -9.227 -19.188 1 89.62 108 GLN A CA 1
ATOM 888 C C . GLN A 1 108 ? 7.09 -7.914 -19.875 1 89.62 108 GLN A C 1
ATOM 890 O O . GLN A 1 108 ? 7.59 -7.621 -20.969 1 89.62 108 GLN A O 1
ATOM 895 N N . LYS A 1 109 ? 6.168 -7.191 -19.344 1 90.94 109 LYS A N 1
ATOM 896 C CA . LYS A 1 109 ? 5.707 -5.895 -19.844 1 90.94 109 LYS A CA 1
ATOM 897 C C . LYS A 1 109 ? 4.988 -6.039 -21.172 1 90.94 109 LYS A C 1
ATOM 899 O O . LYS A 1 109 ? 5.047 -5.145 -22.016 1 90.94 109 LYS A O 1
ATOM 904 N N . GLN A 1 110 ? 4.453 -7.242 -21.375 1 94.06 110 GLN A N 1
ATOM 905 C CA . GLN A 1 110 ? 3.672 -7.504 -22.578 1 94.06 110 GLN A CA 1
ATOM 906 C C . GLN A 1 110 ? 2.211 -7.777 -22.234 1 94.06 110 GLN A C 1
ATOM 908 O O . GLN A 1 110 ? 1.447 -8.25 -23.078 1 94.06 110 GLN A O 1
ATOM 913 N N . GLY A 1 111 ? 1.826 -7.625 -20.984 1 96.69 111 GLY A N 1
ATOM 914 C CA . GLY A 1 111 ? 0.436 -7.719 -20.562 1 96.69 111 GLY A CA 1
ATOM 915 C C . GLY A 1 111 ? 0.054 -9.102 -20.078 1 96.69 111 GLY A C 1
ATOM 916 O O . GLY A 1 111 ? -1.096 -9.336 -19.688 1 96.69 111 GLY A O 1
ATOM 917 N N . PHE A 1 112 ? 0.98 -10.07 -20.062 1 97.56 112 PHE A N 1
ATOM 918 C CA . PHE A 1 112 ? 0.659 -11.445 -19.688 1 97.56 112 PHE A CA 1
ATOM 919 C C . PHE A 1 112 ? 0.253 -11.523 -18.219 1 97.56 112 PHE A C 1
ATOM 921 O O . PHE A 1 112 ? -0.702 -12.219 -17.859 1 97.56 112 PHE A O 1
ATOM 928 N N . GLY A 1 113 ? 0.994 -10.828 -17.391 1 97.62 113 GLY A N 1
ATOM 929 C CA . GLY A 1 113 ? 0.647 -10.812 -15.969 1 97.62 113 GLY A CA 1
ATOM 930 C C . GLY A 1 113 ? -0.753 -10.297 -15.703 1 97.62 113 GLY A C 1
ATOM 931 O O . GLY A 1 113 ? -1.527 -10.922 -14.984 1 97.62 113 GLY A O 1
ATOM 932 N N . GLN A 1 114 ? -1.049 -9.195 -16.344 1 97.81 114 GLN A N 1
ATOM 933 C CA . GLN A 1 114 ? -2.369 -8.594 -16.203 1 97.81 114 GLN A CA 1
ATOM 934 C C . GLN A 1 114 ? -3.459 -9.523 -16.734 1 97.81 114 GLN A C 1
ATOM 936 O O . GLN A 1 114 ? -4.531 -9.633 -16.141 1 97.81 114 GLN A O 1
ATOM 941 N N . GLU A 1 115 ? -3.176 -10.125 -17.812 1 98.44 115 GLU A N 1
ATOM 942 C CA . GLU A 1 115 ? -4.125 -11.055 -18.422 1 98.44 115 GLU A CA 1
ATOM 943 C C . GLU A 1 115 ? -4.43 -12.219 -17.469 1 98.44 115 GLU A C 1
ATOM 945 O O . GLU A 1 115 ? -5.594 -12.594 -17.297 1 98.44 115 GLU A O 1
ATOM 950 N N . VAL A 1 116 ? -3.418 -12.766 -16.828 1 98.56 116 VAL A N 1
ATOM 951 C CA . VAL A 1 116 ? -3.584 -13.883 -15.906 1 98.56 116 VAL A CA 1
ATOM 952 C C . VAL A 1 116 ? -4.43 -13.438 -14.711 1 98.56 116 VAL A C 1
ATOM 954 O O . VAL A 1 116 ? -5.383 -14.125 -14.336 1 98.56 116 VAL A O 1
ATOM 957 N N . ILE A 1 117 ? -4.129 -12.312 -14.133 1 98.56 117 ILE A N 1
ATOM 958 C CA . ILE A 1 117 ? -4.793 -11.844 -12.922 1 98.56 117 ILE A CA 1
ATOM 959 C C . ILE A 1 117 ? -6.25 -11.516 -13.227 1 98.56 117 ILE A C 1
ATOM 961 O O . ILE A 1 117 ? -7.141 -11.797 -12.422 1 98.56 117 ILE A O 1
ATOM 965 N N . HIS A 1 118 ? -6.457 -10.922 -14.367 1 98.25 118 HIS A N 1
ATOM 966 C CA . HIS A 1 118 ? -7.828 -10.641 -14.773 1 98.25 118 HIS A CA 1
ATOM 967 C C . HIS A 1 118 ? -8.648 -11.93 -14.852 1 98.25 118 HIS A C 1
ATOM 969 O O . HIS A 1 118 ? -9.742 -12.008 -14.281 1 98.25 118 HIS A O 1
ATOM 975 N N . GLN A 1 119 ? -8.164 -12.875 -15.555 1 98.5 119 GLN A N 1
ATOM 976 C CA . GLN A 1 119 ? -8.875 -14.148 -15.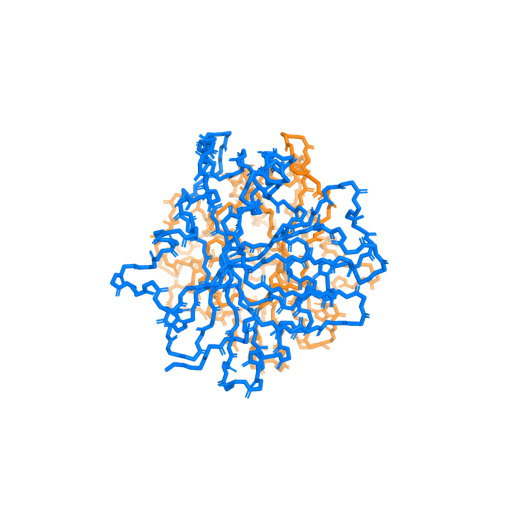695 1 98.5 119 GLN A CA 1
ATOM 977 C C . GLN A 1 119 ? -8.992 -14.859 -14.352 1 98.5 119 GLN A C 1
ATOM 979 O O . GLN A 1 119 ? -10.023 -15.469 -14.055 1 98.5 119 GLN A O 1
ATOM 984 N N . PHE A 1 120 ? -7.906 -14.812 -13.57 1 98.62 120 PHE A N 1
ATOM 985 C CA . PHE A 1 120 ? -7.918 -15.43 -12.25 1 98.62 120 PHE A CA 1
ATOM 986 C C . PHE A 1 120 ? -9.023 -14.836 -11.391 1 98.62 120 PHE A C 1
ATOM 988 O O . PHE A 1 120 ? -9.727 -15.562 -10.68 1 98.62 120 PHE A O 1
ATOM 995 N N . ALA A 1 121 ? -9.18 -13.539 -11.414 1 98.69 121 ALA A N 1
ATOM 996 C CA . ALA A 1 121 ? -10.242 -12.867 -10.672 1 98.69 121 ALA A CA 1
ATOM 997 C C . ALA A 1 121 ? -11.617 -13.344 -11.133 1 98.69 121 ALA A C 1
ATOM 999 O O . ALA A 1 121 ? -12.508 -13.562 -10.312 1 98.69 121 ALA A O 1
ATOM 1000 N N . GLU A 1 122 ? -11.773 -13.516 -12.406 1 98.25 122 GLU A N 1
ATOM 1001 C CA . GLU A 1 122 ? -13.047 -14 -12.938 1 98.25 122 GLU A CA 1
ATOM 1002 C C . GLU A 1 122 ? -13.344 -15.406 -12.445 1 98.25 122 GLU A C 1
ATOM 1004 O O . GLU A 1 122 ? -14.453 -15.688 -11.984 1 98.25 122 GLU A O 1
ATOM 1009 N N . VAL A 1 123 ? -12.352 -16.25 -12.531 1 97.81 123 VAL A N 1
ATOM 1010 C CA . VAL A 1 123 ? -12.5 -17.656 -12.148 1 97.81 123 VAL A CA 1
ATOM 1011 C C . VAL A 1 123 ? -12.836 -17.75 -10.656 1 97.81 123 VAL A C 1
ATOM 1013 O O . VAL A 1 123 ? -13.75 -18.484 -10.266 1 97.81 123 VAL A O 1
ATOM 1016 N N . THR A 1 124 ? -12.164 -17.031 -9.828 1 98.12 124 THR A N 1
ATOM 1017 C CA . THR A 1 124 ? -12.359 -17.125 -8.383 1 98.12 124 THR A CA 1
ATOM 1018 C C . THR A 1 124 ? -13.68 -16.484 -7.98 1 98.12 124 THR A C 1
ATOM 1020 O O . THR A 1 124 ? -14.336 -16.922 -7.035 1 98.12 124 THR A O 1
ATOM 1023 N N . THR A 1 125 ? -14.07 -15.406 -8.68 1 98.38 125 THR A N 1
ATOM 1024 C CA .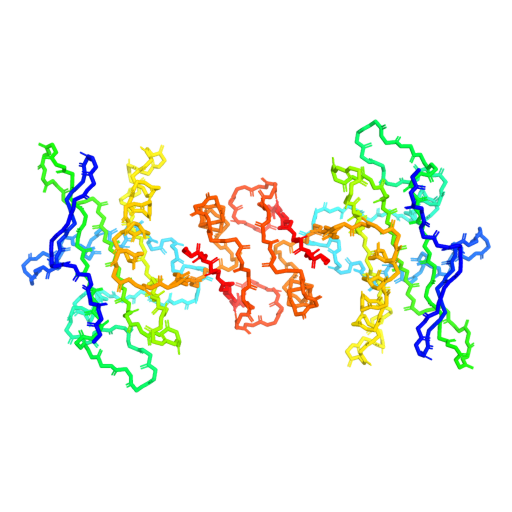 THR A 1 125 ? -15.383 -14.82 -8.453 1 98.38 125 THR A CA 1
ATOM 1025 C C . THR A 1 125 ? -16.484 -15.836 -8.727 1 98.38 125 THR A C 1
ATOM 1027 O O . THR A 1 125 ? -17.422 -15.984 -7.934 1 98.38 125 THR A O 1
ATOM 1030 N N . ALA A 1 126 ? -16.344 -16.547 -9.828 1 97.88 126 ALA A N 1
ATOM 1031 C CA . ALA A 1 126 ? -17.344 -17.547 -10.219 1 97.88 126 ALA A CA 1
ATOM 1032 C C . ALA A 1 126 ? -17.422 -18.672 -9.188 1 97.88 126 ALA A C 1
ATOM 1034 O O . ALA A 1 126 ? -18.469 -19.312 -9.047 1 97.88 126 ALA A O 1
ATOM 1035 N N . LEU A 1 127 ? -16.375 -18.859 -8.453 1 97.75 127 LEU A N 1
ATOM 1036 C CA . LEU A 1 127 ? -16.328 -19.906 -7.441 1 97.75 127 LEU A CA 1
ATOM 1037 C C . LEU A 1 127 ? -16.906 -19.406 -6.121 1 97.75 127 LEU A C 1
ATOM 1039 O O . LEU A 1 127 ? -17.016 -20.172 -5.16 1 97.75 127 LEU A O 1
ATOM 1043 N N . GLY A 1 128 ? -17.203 -18.078 -6.027 1 97.69 128 GLY A N 1
ATOM 1044 C CA . GLY A 1 128 ? -17.875 -17.531 -4.859 1 97.69 128 GLY A CA 1
ATOM 1045 C C . GLY A 1 128 ? -16.938 -16.812 -3.908 1 97.69 128 GLY A C 1
ATOM 1046 O O . GLY A 1 128 ? -17.344 -16.359 -2.834 1 97.69 128 GLY A O 1
ATOM 1047 N N . TYR A 1 129 ? -15.719 -16.703 -4.258 1 98.5 129 TYR A N 1
ATOM 1048 C CA . TYR A 1 129 ? -14.781 -15.992 -3.406 1 98.5 129 TYR A CA 1
ATOM 1049 C C . TYR A 1 129 ? -15.055 -14.492 -3.426 1 98.5 129 TYR A C 1
ATOM 1051 O O . TYR A 1 129 ? -15.625 -13.977 -4.387 1 98.5 129 TYR A O 1
ATOM 1059 N N . LYS A 1 130 ? -14.609 -13.797 -2.352 1 98.56 130 LYS A N 1
ATOM 1060 C CA . LYS A 1 130 ? -14.93 -12.383 -2.203 1 98.56 130 LYS A CA 1
ATOM 1061 C C . LYS A 1 130 ? -13.672 -11.523 -2.316 1 98.56 130 LYS A C 1
ATOM 1063 O O . LYS A 1 130 ? -13.758 -10.305 -2.508 1 98.56 130 LYS A O 1
ATOM 1068 N N . GLU A 1 131 ? -12.516 -12.172 -2.131 1 98.75 131 GLU A N 1
ATOM 1069 C CA . GLU A 1 131 ? -11.281 -11.406 -2.199 1 98.75 131 GLU A CA 1
ATOM 1070 C C . GLU A 1 131 ? -10.102 -12.297 -2.574 1 98.75 131 GLU A C 1
ATOM 1072 O O . GLU A 1 131 ? -10.133 -13.508 -2.342 1 98.75 131 GLU A O 1
ATOM 1077 N N . ILE A 1 132 ? -9.109 -11.695 -3.184 1 98.81 132 ILE A N 1
ATOM 1078 C CA . ILE A 1 132 ? -7.785 -12.273 -3.4 1 98.81 132 ILE A CA 1
ATOM 1079 C C . ILE A 1 132 ? -6.738 -11.469 -2.631 1 98.81 132 ILE A C 1
ATOM 1081 O O . ILE A 1 132 ? -6.754 -10.234 -2.654 1 98.81 132 ILE A O 1
ATOM 1085 N N . ARG A 1 133 ? -5.855 -12.133 -1.953 1 98.75 133 ARG A N 1
ATOM 1086 C CA . ARG A 1 133 ? -4.82 -11.469 -1.171 1 98.75 133 ARG A CA 1
ATOM 1087 C C . ARG A 1 133 ? -3.43 -11.859 -1.665 1 98.75 133 ARG A C 1
ATOM 1089 O O . ARG A 1 133 ? -3.232 -12.961 -2.176 1 98.75 133 ARG A O 1
ATOM 1096 N N . ILE A 1 134 ? -2.51 -10.953 -1.504 1 98.31 134 ILE A N 1
ATOM 1097 C CA . ILE A 1 134 ? -1.114 -11.211 -1.84 1 98.31 134 ILE A CA 1
ATOM 1098 C C . ILE A 1 134 ? -0.202 -10.406 -0.916 1 98.31 134 ILE A C 1
ATOM 1100 O O . ILE A 1 134 ? -0.551 -9.305 -0.498 1 98.31 134 ILE A O 1
ATOM 1104 N N . ASN A 1 135 ? 0.898 -11 -0.608 1 96.88 135 ASN A N 1
ATOM 1105 C CA . ASN A 1 135 ? 1.944 -10.32 0.147 1 96.88 135 ASN A CA 1
ATOM 1106 C C . ASN A 1 135 ? 3.102 -9.898 -0.754 1 96.88 135 ASN A C 1
ATOM 1108 O O . ASN A 1 135 ? 3.641 -10.711 -1.503 1 96.88 135 ASN A O 1
ATOM 1112 N N . VAL A 1 136 ? 3.49 -8.641 -0.689 1 96.75 136 VAL A N 1
ATOM 1113 C CA . VAL A 1 136 ? 4.5 -8.086 -1.583 1 96.75 136 VAL A CA 1
ATOM 1114 C C . VAL A 1 136 ? 5.609 -7.426 -0.765 1 96.75 136 VAL A C 1
ATOM 1116 O O . VAL A 1 136 ? 5.336 -6.605 0.113 1 96.75 136 VAL A O 1
ATOM 1119 N N . ALA A 1 137 ? 6.852 -7.793 -1.065 1 95.38 137 ALA A N 1
ATOM 1120 C CA . ALA A 1 137 ? 7.957 -7.109 -0.402 1 95.38 137 ALA A CA 1
ATOM 1121 C C . ALA A 1 137 ? 7.914 -5.605 -0.667 1 95.38 137 ALA A C 1
ATOM 1123 O O . ALA A 1 137 ? 7.793 -5.176 -1.816 1 95.38 137 ALA A O 1
ATOM 1124 N N . VAL A 1 138 ? 8.094 -4.824 0.359 1 95.62 138 VAL A N 1
ATOM 1125 C CA . VAL A 1 138 ? 7.957 -3.377 0.252 1 95.62 138 VAL A CA 1
ATOM 1126 C C . VAL A 1 138 ? 9.086 -2.814 -0.607 1 95.62 138 VAL A C 1
ATOM 1128 O O . VAL A 1 138 ? 8.953 -1.74 -1.197 1 95.62 138 VAL A O 1
ATOM 1131 N N . LYS A 1 139 ? 10.188 -3.561 -0.781 1 94.38 139 LYS A N 1
ATOM 1132 C CA . LYS A 1 139 ? 11.312 -3.141 -1.606 1 94.38 139 LYS A CA 1
ATOM 1133 C C . LYS A 1 139 ? 11.109 -3.547 -3.062 1 94.38 139 LYS A C 1
ATOM 1135 O O . LYS A 1 139 ? 11.875 -3.135 -3.939 1 94.38 139 LYS A O 1
ATOM 1140 N N . ASN A 1 140 ? 10.086 -4.348 -3.309 1 93.62 140 ASN A N 1
ATOM 1141 C CA . ASN A 1 140 ? 9.789 -4.777 -4.672 1 93.62 140 ASN A CA 1
ATOM 1142 C C . ASN A 1 140 ? 8.828 -3.814 -5.363 1 93.62 140 ASN A C 1
ATOM 1144 O O . ASN A 1 140 ? 7.676 -4.168 -5.633 1 93.62 140 ASN A O 1
ATOM 1148 N N . TRP A 1 141 ? 9.414 -2.658 -5.762 1 95.19 141 TRP A N 1
ATOM 1149 C CA . TRP A 1 141 ? 8.586 -1.55 -6.23 1 95.19 141 TRP A CA 1
ATOM 1150 C C . TRP A 1 141 ? 7.879 -1.914 -7.531 1 95.19 141 TRP A C 1
ATOM 1152 O O . TRP A 1 141 ? 6.695 -1.604 -7.707 1 95.19 141 TRP A O 1
ATOM 1162 N N . PRO A 1 142 ? 8.57 -2.627 -8.438 1 93.44 142 PRO A N 1
ATOM 1163 C CA . PRO A 1 142 ? 7.855 -3.016 -9.656 1 93.44 142 PRO A CA 1
ATOM 1164 C C . PRO A 1 142 ? 6.648 -3.906 -9.375 1 93.44 142 PRO A C 1
ATOM 1166 O O . PRO A 1 142 ? 5.602 -3.752 -10.016 1 93.44 142 PRO A O 1
ATOM 1169 N N . ALA A 1 143 ? 6.789 -4.805 -8.453 1 94.88 143 ALA A N 1
ATOM 1170 C CA . ALA A 1 143 ? 5.672 -5.676 -8.086 1 94.88 143 ALA A CA 1
ATOM 1171 C C . ALA A 1 143 ? 4.539 -4.883 -7.449 1 94.88 143 ALA A C 1
ATOM 1173 O O . ALA A 1 143 ? 3.365 -5.098 -7.766 1 94.88 143 ALA A O 1
ATOM 1174 N N . LEU A 1 144 ? 4.887 -3.969 -6.543 1 97.06 144 LEU A N 1
ATOM 1175 C CA . LEU A 1 144 ? 3.869 -3.131 -5.918 1 97.06 144 LEU A CA 1
ATOM 1176 C C . LEU A 1 144 ? 3.061 -2.381 -6.973 1 97.06 144 LEU A C 1
ATOM 1178 O O . LEU A 1 144 ? 1.828 -2.352 -6.91 1 97.06 144 LEU A O 1
ATOM 1182 N N . LYS A 1 145 ? 3.752 -1.796 -7.91 1 96.62 145 LYS A N 1
ATOM 1183 C CA . LYS A 1 145 ? 3.092 -1.071 -8.992 1 96.62 145 LYS A CA 1
ATOM 1184 C C . LYS A 1 145 ? 2.174 -1.993 -9.789 1 96.62 145 LYS A C 1
ATOM 1186 O O . LYS A 1 145 ? 1.035 -1.632 -10.094 1 96.62 145 LYS A O 1
ATOM 1191 N N . PHE A 1 146 ? 2.658 -3.162 -10.094 1 96.56 146 PHE A N 1
ATOM 1192 C CA . PHE A 1 146 ? 1.902 -4.145 -10.859 1 96.56 146 PHE A CA 1
ATOM 1193 C C . PHE A 1 146 ? 0.623 -4.535 -10.133 1 96.56 146 PHE A C 1
ATOM 1195 O O . PHE A 1 146 ? -0.463 -4.512 -10.711 1 96.56 146 PHE A O 1
ATOM 1202 N N . TRP A 1 147 ? 0.739 -4.883 -8.867 1 98.12 147 TRP A N 1
ATOM 1203 C CA . TRP A 1 147 ? -0.39 -5.43 -8.125 1 98.12 147 TRP A CA 1
ATOM 1204 C C . TRP A 1 147 ? -1.442 -4.359 -7.859 1 98.12 147 TRP A C 1
ATOM 1206 O O . TRP A 1 147 ? -2.643 -4.617 -7.98 1 98.12 147 TRP A O 1
ATOM 1216 N N . ILE A 1 148 ? -0.983 -3.18 -7.5 1 98.31 148 ILE A N 1
ATOM 1217 C CA . ILE A 1 148 ? -1.919 -2.086 -7.262 1 98.31 148 ILE A CA 1
ATOM 1218 C C . ILE A 1 148 ? -2.67 -1.761 -8.555 1 98.31 148 ILE A C 1
ATOM 1220 O O . ILE A 1 148 ? -3.895 -1.614 -8.547 1 98.31 148 ILE A O 1
ATOM 1224 N N . LYS A 1 149 ? -2.012 -1.732 -9.648 1 96.88 149 LYS A N 1
ATOM 1225 C CA . LYS A 1 149 ? -2.641 -1.492 -10.945 1 96.88 149 LYS A CA 1
ATOM 1226 C C . LYS A 1 149 ? -3.613 -2.611 -11.305 1 96.88 149 LYS A C 1
ATOM 1228 O O . LYS A 1 149 ? -4.605 -2.383 -12 1 96.88 149 LYS A O 1
ATOM 1233 N N . SER A 1 150 ? -3.35 -3.766 -10.789 1 97.81 150 SER A N 1
ATOM 1234 C CA . SER A 1 150 ? -4.156 -4.941 -11.094 1 97.81 150 SER A CA 1
ATOM 1235 C C . SER A 1 150 ? -5.367 -5.035 -10.172 1 97.81 150 SER A C 1
ATOM 1237 O O . SER A 1 150 ? -6.07 -6.051 -10.164 1 97.81 150 SER A O 1
ATOM 1239 N N . GLY A 1 151 ? -5.551 -4.074 -9.328 1 98.25 151 GLY A N 1
ATOM 1240 C CA . GLY A 1 151 ? -6.75 -4.012 -8.508 1 98.25 151 GLY A CA 1
ATOM 1241 C C . GLY A 1 151 ? -6.516 -4.453 -7.078 1 98.25 151 GLY A C 1
ATOM 1242 O O . GLY A 1 151 ? -7.457 -4.523 -6.285 1 98.25 151 GLY A O 1
ATOM 1243 N N . PHE A 1 152 ? -5.297 -4.848 -6.789 1 98.75 152 PHE A N 1
ATOM 1244 C CA . PHE A 1 152 ? -4.934 -5.121 -5.406 1 98.75 152 PHE A CA 1
ATOM 1245 C C . PHE A 1 152 ? -4.637 -3.83 -4.656 1 98.75 152 PHE A C 1
ATOM 1247 O O . PHE A 1 152 ? -3.482 -3.555 -4.316 1 98.75 152 PHE A O 1
ATOM 1254 N N . ASN A 1 153 ? -5.668 -3.123 -4.328 1 98.25 153 ASN A N 1
ATOM 1255 C CA . ASN A 1 153 ? -5.477 -1.739 -3.908 1 98.25 153 ASN A CA 1
ATOM 1256 C C . ASN A 1 153 ? -5.945 -1.518 -2.473 1 98.25 153 ASN A C 1
ATOM 1258 O O . ASN A 1 153 ? -5.969 -0.383 -1.991 1 98.25 153 ASN A O 1
ATOM 1262 N N . HIS A 1 154 ? -6.398 -2.523 -1.779 1 98.62 154 HIS A N 1
ATOM 1263 C CA . HIS A 1 154 ? -6.66 -2.453 -0.346 1 98.62 154 HIS A CA 1
ATOM 1264 C C . HIS A 1 154 ? -5.477 -2.99 0.457 1 98.62 154 HIS A C 1
ATOM 1266 O O . HIS A 1 154 ? -5.117 -4.16 0.33 1 98.62 154 HIS A O 1
ATOM 1272 N N . ALA A 1 155 ? -4.883 -2.135 1.232 1 98.5 155 ALA A N 1
ATOM 1273 C CA . ALA A 1 155 ? -3.766 -2.541 2.084 1 98.5 155 ALA A CA 1
ATOM 1274 C C . ALA A 1 155 ? -4.266 -3.064 3.428 1 98.5 155 ALA A C 1
ATOM 1276 O O . ALA A 1 155 ? -4.902 -2.332 4.188 1 98.5 155 ALA A O 1
ATOM 1277 N N . SER A 1 156 ? -3.965 -4.273 3.689 1 97.31 156 SER A N 1
ATOM 1278 C CA . SER A 1 156 ? -4.469 -4.867 4.922 1 97.31 156 SER A CA 1
ATOM 1279 C C . SER A 1 156 ? -3.463 -4.727 6.059 1 97.31 156 SER A C 1
ATOM 1281 O O . SER A 1 156 ? -3.822 -4.844 7.23 1 97.31 156 SER A O 1
ATOM 1283 N N . GLY A 1 157 ? -2.156 -4.531 5.727 1 96.5 157 GLY A N 1
ATOM 1284 C CA . GLY A 1 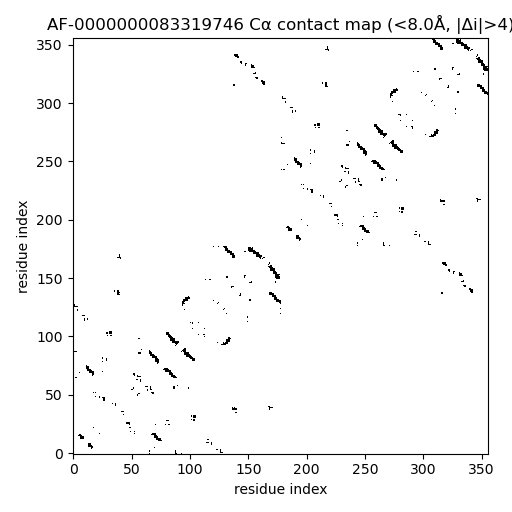157 ? -1.143 -4.359 6.754 1 96.5 157 GLY A CA 1
ATOM 1285 C C . GLY A 1 157 ? 0.272 -4.52 6.23 1 96.5 157 GLY A C 1
ATOM 1286 O O . GLY A 1 157 ? 0.474 -4.973 5.102 1 96.5 157 GLY A O 1
ATOM 1287 N N . ILE A 1 158 ? 1.217 -4.062 7 1 96.56 158 ILE A N 1
ATOM 1288 C CA . ILE A 1 158 ? 2.637 -4.289 6.75 1 96.56 158 ILE A CA 1
ATOM 1289 C C . ILE A 1 158 ? 3.203 -5.23 7.812 1 96.56 158 ILE A C 1
ATOM 1291 O O . ILE A 1 158 ? 2.938 -5.062 9.008 1 96.56 158 ILE A O 1
ATOM 1295 N N . TYR A 1 159 ? 3.908 -6.172 7.375 1 96.12 159 TYR A N 1
ATOM 1296 C CA . TYR A 1 159 ? 4.453 -7.203 8.25 1 96.12 159 TYR A CA 1
ATOM 1297 C C . TYR A 1 159 ? 5.969 -7.297 8.102 1 96.12 159 TYR A C 1
ATOM 1299 O O . TYR A 1 159 ? 6.52 -6.965 7.051 1 96.12 159 TYR A O 1
ATOM 1307 N N . GLY A 1 160 ? 6.617 -7.777 9.164 1 96.19 160 GLY A N 1
ATOM 1308 C CA . GLY A 1 160 ? 8.07 -7.852 9.156 1 96.19 160 GLY A CA 1
ATOM 1309 C C . GLY A 1 160 ? 8.727 -6.773 9.992 1 96.19 160 GLY A C 1
ATOM 1310 O O . GLY A 1 160 ? 8.18 -6.363 11.023 1 96.19 160 GLY A O 1
ATOM 1311 N N . ASP A 1 161 ? 9.93 -6.332 9.555 1 96.25 161 ASP A N 1
ATOM 1312 C CA . ASP A 1 161 ? 10.688 -5.332 10.297 1 96.25 161 ASP A CA 1
ATOM 1313 C C . ASP A 1 161 ? 9.977 -3.98 10.281 1 96.25 161 ASP A C 1
ATOM 1315 O O . ASP A 1 161 ? 9.266 -3.662 9.328 1 96.25 161 ASP A O 1
ATOM 1319 N N . ASN A 1 162 ? 10.219 -3.229 11.258 1 93.44 162 ASN A N 1
ATOM 1320 C CA . ASN A 1 162 ? 9.5 -1.972 11.438 1 93.44 162 ASN A CA 1
ATOM 1321 C C . ASN A 1 162 ? 10.164 -0.833 10.664 1 93.44 162 ASN A C 1
ATOM 1323 O O . ASN A 1 162 ? 9.492 0.091 10.211 1 93.44 162 ASN A O 1
ATOM 1327 N N . GLU A 1 163 ? 11.469 -0.94 10.648 1 92.62 163 GLU A N 1
ATOM 1328 C CA . GLU A 1 163 ? 12.211 0.172 10.062 1 92.62 163 GLU A CA 1
ATOM 1329 C C . GLU A 1 163 ? 13.023 -0.282 8.852 1 92.62 163 GLU A C 1
ATOM 1331 O O . GLU A 1 163 ? 13.594 -1.377 8.859 1 92.62 163 GLU A O 1
ATOM 1336 N N . PHE A 1 164 ? 13.094 0.625 7.988 1 92.19 164 PHE A N 1
ATOM 1337 C CA . PHE A 1 164 ? 13.852 0.374 6.766 1 92.19 164 PHE A CA 1
ATOM 1338 C C . PHE A 1 164 ? 15.352 0.414 7.035 1 92.19 164 PHE A C 1
ATOM 1340 O O . PHE A 1 164 ? 15.836 1.304 7.738 1 92.19 164 PHE A O 1
ATOM 1347 N N . SER A 1 165 ? 16.062 -0.519 6.535 1 90.5 165 SER A N 1
ATOM 1348 C CA . SER A 1 165 ? 17.516 -0.545 6.371 1 90.5 165 SER A CA 1
ATOM 1349 C C . SER A 1 165 ? 17.922 -1.497 5.258 1 90.5 165 SER A C 1
ATOM 1351 O O . SER A 1 165 ? 17.078 -2.17 4.66 1 90.5 165 SER A O 1
ATOM 1353 N N . GLU A 1 166 ? 19.219 -1.528 4.984 1 85.94 166 GLU A N 1
ATOM 1354 C CA . GLU A 1 166 ? 19.734 -2.42 3.953 1 85.94 166 GLU A CA 1
ATOM 1355 C C . GLU A 1 166 ? 19.484 -3.883 4.312 1 85.94 166 GLU A C 1
ATOM 1357 O O . GLU A 1 166 ? 19.297 -4.723 3.428 1 85.94 166 GLU A O 1
ATOM 1362 N N . THR A 1 167 ? 19.359 -4.207 5.578 1 90.56 167 THR A N 1
ATOM 1363 C CA . THR A 1 167 ? 19.328 -5.602 6.004 1 90.56 167 THR A CA 1
ATOM 1364 C C . THR A 1 167 ? 17.953 -5.957 6.578 1 90.56 167 THR A C 1
ATOM 1366 O O . THR A 1 167 ? 17.781 -7.031 7.16 1 90.56 167 THR A O 1
ATOM 1369 N N . THR A 1 168 ? 17.047 -5.012 6.543 1 93.81 168 THR A N 1
ATOM 1370 C CA . THR A 1 168 ? 15.719 -5.297 7.07 1 93.81 168 THR A CA 1
ATOM 1371 C C . THR A 1 168 ? 14.734 -5.578 5.934 1 93.81 168 THR A C 1
ATOM 1373 O O . THR A 1 168 ? 15 -5.223 4.781 1 93.81 168 THR A O 1
ATOM 1376 N N . TYR A 1 169 ? 13.641 -6.324 6.297 1 94.5 169 TYR A N 1
ATOM 1377 C CA . TYR A 1 169 ? 12.664 -6.75 5.305 1 94.5 169 TYR A CA 1
ATOM 1378 C C . TYR A 1 169 ? 11.242 -6.621 5.848 1 94.5 169 TYR A C 1
ATOM 1380 O O . TYR A 1 169 ? 10.992 -6.898 7.023 1 94.5 169 TYR A O 1
ATOM 1388 N N . ALA A 1 170 ? 10.344 -6.168 4.969 1 95.75 170 ALA A N 1
ATOM 1389 C CA . ALA A 1 170 ? 8.914 -6.098 5.289 1 95.75 170 ALA A CA 1
ATOM 1390 C C . ALA A 1 170 ? 8.062 -6.363 4.055 1 95.75 170 ALA A C 1
ATOM 1392 O O . ALA A 1 170 ? 8.547 -6.281 2.924 1 95.75 170 ALA A O 1
ATOM 1393 N N . ASN A 1 171 ? 6.785 -6.727 4.32 1 96.75 171 ASN A N 1
ATOM 1394 C CA . ASN A 1 171 ? 5.832 -7.027 3.26 1 96.75 171 ASN A CA 1
ATOM 1395 C C . ASN A 1 171 ? 4.523 -6.266 3.447 1 96.75 171 ASN A C 1
ATOM 1397 O O . ASN A 1 171 ? 4.035 -6.129 4.57 1 96.75 171 ASN A O 1
ATOM 1401 N N . LEU A 1 172 ? 4.074 -5.785 2.367 1 97.81 172 LEU A N 1
ATOM 1402 C CA . LEU A 1 172 ? 2.746 -5.184 2.32 1 97.81 172 LEU A CA 1
ATOM 1403 C C . LEU A 1 172 ? 1.713 -6.184 1.819 1 97.81 172 LEU A C 1
ATOM 1405 O O . LEU A 1 172 ? 1.86 -6.742 0.729 1 97.81 172 LEU A O 1
ATOM 1409 N N . GLU A 1 173 ? 0.693 -6.441 2.646 1 98.31 173 GLU A N 1
ATOM 1410 C CA . GLU A 1 173 ? -0.389 -7.301 2.174 1 98.31 173 GLU A CA 1
ATOM 1411 C C . GLU A 1 173 ? -1.46 -6.488 1.45 1 98.31 173 GLU A C 1
ATOM 1413 O O . GLU A 1 173 ? -2.016 -5.543 2.014 1 98.31 173 GLU A O 1
ATOM 1418 N N . LEU A 1 174 ? -1.71 -6.859 0.243 1 98.75 174 LEU A N 1
ATOM 1419 C CA . LEU A 1 174 ? -2.688 -6.191 -0.612 1 98.75 174 LEU A CA 1
ATOM 1420 C C . LEU A 1 174 ? -3.863 -7.113 -0.913 1 98.75 174 LEU A C 1
ATOM 1422 O O . LEU A 1 174 ? -3.693 -8.328 -1.026 1 98.75 174 LEU A O 1
ATOM 1426 N N . VAL A 1 175 ? -5.02 -6.504 -1.029 1 98.88 175 VAL A N 1
ATOM 1427 C CA . VAL A 1 175 ? -6.25 -7.258 -1.239 1 98.88 175 VAL A CA 1
ATOM 1428 C C . VAL A 1 175 ? -6.996 -6.703 -2.453 1 98.88 175 VAL A C 1
ATOM 1430 O O . VAL A 1 175 ? -7.125 -5.488 -2.607 1 98.88 175 VAL A O 1
ATOM 1433 N N . LYS A 1 176 ? -7.355 -7.535 -3.338 1 98.75 176 LYS A N 1
ATOM 1434 C CA . LYS A 1 176 ? -8.312 -7.246 -4.402 1 98.75 176 LYS A CA 1
ATOM 1435 C C . LYS A 1 176 ? -9.711 -7.723 -4.031 1 98.75 176 LYS A C 1
ATOM 1437 O O . LYS A 1 176 ? -9.938 -8.922 -3.852 1 98.75 176 LYS A O 1
ATOM 1442 N N . ILE A 1 177 ? -10.586 -6.832 -3.859 1 98.38 177 ILE A N 1
ATOM 1443 C CA . ILE A 1 177 ? -1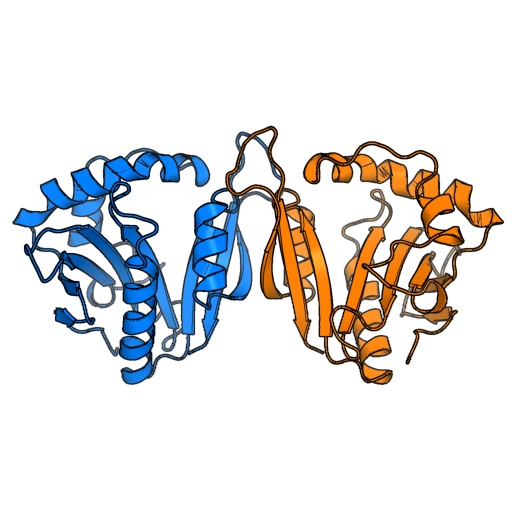1.977 -7.195 -3.596 1 98.38 177 ILE A CA 1
ATOM 1444 C C . ILE A 1 177 ? -12.656 -7.613 -4.895 1 98.38 177 ILE A C 1
ATOM 1446 O O . ILE A 1 177 ? -12.531 -6.934 -5.918 1 98.38 177 ILE A O 1
ATOM 1450 N N . LEU A 1 178 ? -13.336 -8.711 -4.832 1 98 178 LEU A N 1
ATOM 1451 C CA . LEU A 1 178 ? -13.938 -9.297 -6.031 1 98 178 LEU A CA 1
ATOM 1452 C C . LEU A 1 178 ? -15.375 -8.82 -6.207 1 98 178 LEU A C 1
ATOM 1454 O O . LEU A 1 178 ? -16.078 -8.57 -5.223 1 98 178 LEU A O 1
ATOM 1458 N N . MET B 1 1 ? -15.547 26.25 -1.19 1 80.44 1 MET B N 1
ATOM 1459 C CA . MET B 1 1 ? -14.859 25.078 -0.673 1 80.44 1 MET B CA 1
ATOM 1460 C C . MET B 1 1 ? -15.008 24.969 0.84 1 80.44 1 MET B C 1
ATOM 1462 O O . MET B 1 1 ? -15 25.984 1.539 1 80.44 1 MET B O 1
ATOM 1466 N N . ASN B 1 2 ? -15.43 23.812 1.243 1 89.38 2 ASN B N 1
ATOM 1467 C CA . ASN B 1 2 ? -15.531 23.594 2.684 1 89.38 2 ASN B CA 1
ATOM 1468 C C . ASN B 1 2 ? -14.148 23.422 3.314 1 89.38 2 ASN B C 1
ATOM 1470 O O . ASN B 1 2 ? -13.453 22.438 3.021 1 89.38 2 ASN B O 1
ATOM 1474 N N . LEU B 1 3 ? -13.766 24.438 4.074 1 96.38 3 LEU B N 1
ATOM 1475 C CA . LEU B 1 3 ? -12.453 24.391 4.719 1 96.38 3 LEU B CA 1
ATOM 1476 C C . LEU B 1 3 ? -12.586 24.031 6.191 1 96.38 3 LEU B C 1
ATOM 1478 O O . LEU B 1 3 ? -13.602 24.344 6.824 1 96.38 3 LEU B O 1
ATOM 1482 N N . ILE B 1 4 ? -11.562 23.391 6.703 1 96.75 4 ILE B N 1
ATOM 1483 C CA . ILE B 1 4 ? -11.562 23.109 8.133 1 96.75 4 ILE B CA 1
ATOM 1484 C C . ILE B 1 4 ? -11.492 24.422 8.922 1 96.75 4 ILE B C 1
ATOM 1486 O O . ILE B 1 4 ? -11.016 25.438 8.406 1 96.75 4 ILE B O 1
ATOM 1490 N N . LEU B 1 5 ? -11.938 24.328 10.148 1 96.06 5 LEU B N 1
ATOM 1491 C CA . LEU B 1 5 ? -11.938 25.5 11.023 1 96.06 5 LEU B CA 1
ATOM 1492 C C . LEU B 1 5 ? -10.516 25.938 11.352 1 96.06 5 LEU B C 1
ATOM 1494 O O . LEU B 1 5 ? -9.594 25.125 11.344 1 96.06 5 LEU B O 1
ATOM 1498 N N . ASP B 1 6 ? -10.414 27.219 11.648 1 97.5 6 ASP B N 1
ATOM 1499 C CA . ASP B 1 6 ? -9.117 27.766 12.047 1 97.5 6 ASP B CA 1
ATOM 1500 C C . ASP B 1 6 ? -8.664 27.188 13.383 1 97.5 6 ASP B C 1
ATOM 1502 O O . ASP B 1 6 ? -7.48 27.234 13.727 1 97.5 6 ASP B O 1
ATOM 1506 N N . LYS B 1 7 ? -9.68 26.734 14.102 1 97.94 7 LYS B N 1
ATOM 1507 C CA . LYS B 1 7 ? -9.414 26.062 15.375 1 97.94 7 LYS B CA 1
ATOM 1508 C C . LYS B 1 7 ? -10.414 24.938 15.633 1 97.94 7 LYS B C 1
ATOM 1510 O O . LYS B 1 7 ? -11.617 25.109 15.414 1 97.94 7 LYS B O 1
ATOM 1515 N N . TRP B 1 8 ? -9.922 23.75 15.992 1 97.94 8 TRP B N 1
ATOM 1516 C CA . TRP B 1 8 ? -10.742 22.609 16.375 1 97.94 8 TRP B CA 1
ATOM 1517 C C . TRP B 1 8 ? -10.031 21.75 17.422 1 97.94 8 TRP B C 1
ATOM 1519 O O . TRP B 1 8 ? -8.867 22 17.734 1 97.94 8 TRP B O 1
ATOM 1529 N N . ASN B 1 9 ? -10.812 20.812 18.031 1 98 9 ASN B N 1
ATOM 1530 C CA . ASN B 1 9 ? -10.273 20.125 19.203 1 98 9 ASN B CA 1
ATOM 1531 C C . ASN B 1 9 ? -10.477 18.609 19.109 1 98 9 ASN B C 1
ATOM 1533 O O . ASN B 1 9 ? -11.367 18.141 18.406 1 98 9 ASN B O 1
ATOM 1537 N N . SER B 1 10 ? -9.602 17.875 19.703 1 97.94 10 SER B N 1
ATOM 1538 C CA . SER B 1 10 ? -9.781 16.5 20.109 1 97.94 10 SER B CA 1
ATOM 1539 C C . SER B 1 10 ? -9.773 16.359 21.641 1 97.94 10 SER B C 1
ATOM 1541 O O . SER B 1 10 ? -9.695 17.359 22.359 1 97.94 10 SER B O 1
ATOM 1543 N N . PRO B 1 11 ? -9.906 15.109 22.172 1 97.06 11 PRO B N 1
ATOM 1544 C CA . PRO B 1 11 ? -9.977 14.977 23.625 1 97.06 11 PRO B CA 1
ATOM 1545 C C . PRO B 1 11 ? -8.766 15.57 24.328 1 97.06 11 PRO B C 1
ATOM 1547 O O . PRO B 1 11 ? -8.914 16.297 25.312 1 97.06 11 PRO B O 1
ATOM 1550 N N . ARG B 1 12 ? -7.582 15.445 23.859 1 98.12 12 ARG B N 1
ATOM 1551 C CA . ARG B 1 12 ? -6.383 15.867 24.578 1 98.12 12 ARG B CA 1
ATOM 1552 C C . ARG B 1 12 ? -5.711 17.047 23.875 1 98.12 12 ARG B C 1
ATOM 1554 O O . ARG B 1 12 ? -4.797 17.656 24.422 1 98.12 12 ARG B O 1
ATOM 1561 N N . LEU B 1 13 ? -6.207 17.422 22.594 1 98.81 13 LEU B N 1
ATOM 1562 C CA . LEU B 1 13 ? -5.402 18.312 21.766 1 98.81 13 LEU B CA 1
ATOM 1563 C C . LEU B 1 13 ? -6.238 19.469 21.25 1 98.81 13 LEU B C 1
ATOM 1565 O O . LEU B 1 13 ? -7.453 19.359 21.094 1 98.81 13 LEU B O 1
ATOM 1569 N N . THR B 1 14 ? -5.559 20.562 21.062 1 98.75 14 THR B N 1
ATOM 1570 C CA . THR B 1 14 ? -6.094 21.703 20.328 1 98.75 14 THR B CA 1
ATOM 1571 C C . THR B 1 14 ? -5.305 21.922 19.031 1 98.75 14 THR B C 1
ATOM 1573 O O . THR B 1 14 ? -4.074 21.984 19.062 1 98.75 14 THR B O 1
ATOM 1576 N N . ILE B 1 15 ? -6.008 22.031 17.922 1 98.81 15 ILE B N 1
ATOM 1577 C CA . ILE B 1 15 ? -5.391 22.266 16.625 1 98.81 15 ILE B CA 1
ATOM 1578 C C . ILE B 1 15 ? -5.801 23.641 16.109 1 98.81 15 ILE B C 1
ATOM 1580 O O . ILE B 1 15 ? -6.98 24 16.141 1 98.81 15 ILE B O 1
ATOM 1584 N N . SER B 1 16 ? -4.836 24.438 15.672 1 98.62 16 SER B N 1
ATOM 1585 C CA . SER B 1 16 ? -5.164 25.781 15.211 1 98.62 16 SER B CA 1
ATOM 1586 C C . SER B 1 16 ? -4.188 26.25 14.133 1 98.62 16 SER B C 1
ATOM 1588 O O . SER B 1 16 ? -3.07 25.734 14.039 1 98.62 16 SER B O 1
ATOM 1590 N N . ASP B 1 17 ? -4.613 27.25 13.352 1 98.69 17 ASP B N 1
ATOM 1591 C CA . ASP B 1 17 ? -3.775 27.781 12.289 1 98.69 17 ASP B CA 1
ATOM 1592 C C . ASP B 1 17 ? -2.428 28.25 12.836 1 98.69 17 ASP B C 1
ATOM 1594 O O . ASP B 1 17 ? -2.365 28.859 13.914 1 98.69 17 ASP B O 1
ATOM 1598 N N . LEU B 1 18 ? -1.376 27.953 12.117 1 98.75 18 LEU B N 1
ATOM 1599 C CA . LEU B 1 18 ? -0.031 28.406 12.469 1 98.75 18 LEU B CA 1
ATOM 1600 C C . LEU B 1 18 ? 0.065 29.922 12.453 1 98.75 18 LEU B C 1
ATOM 1602 O O . LEU B 1 18 ? -0.426 30.562 11.531 1 98.75 18 LEU B O 1
ATOM 1606 N N . LYS B 1 19 ? 0.619 30.484 13.484 1 98.25 19 LYS B N 1
ATOM 1607 C CA . LYS B 1 19 ? 0.903 31.922 13.547 1 98.25 19 LYS B CA 1
ATOM 1608 C C . LYS B 1 19 ? 2.363 32.188 13.203 1 98.25 19 LYS B C 1
ATOM 1610 O O . LYS B 1 19 ? 3.238 31.375 13.453 1 98.25 19 LYS B O 1
ATOM 1615 N N . GLU B 1 20 ? 2.576 33.406 12.727 1 98.25 20 GLU B N 1
ATOM 1616 C CA . GLU B 1 20 ? 3.914 33.75 12.273 1 98.25 20 GLU B CA 1
ATOM 1617 C C . GLU B 1 20 ? 4.93 33.625 13.406 1 98.25 20 GLU B C 1
ATOM 1619 O O . GLU B 1 20 ? 6.059 33.188 13.188 1 98.25 20 GLU B O 1
ATOM 1624 N N . ASP B 1 21 ? 4.562 34.031 14.555 1 98.25 21 ASP B N 1
ATOM 1625 C CA . ASP B 1 21 ? 5.5 34 15.672 1 98.25 21 ASP B CA 1
ATOM 1626 C C . ASP B 1 21 ? 5.777 32.594 16.156 1 98.25 21 ASP B C 1
ATOM 1628 O O . ASP B 1 21 ? 6.664 32.375 16.984 1 98.25 21 ASP B O 1
ATOM 1632 N N . GLU B 1 22 ? 5.074 31.609 15.641 1 98.38 22 GLU B N 1
ATOM 1633 C CA . GLU B 1 22 ? 5.25 30.203 16.016 1 98.38 22 GLU B CA 1
ATOM 1634 C C . GLU B 1 22 ? 6.191 29.5 15.047 1 98.38 22 GLU B C 1
ATOM 1636 O O . GLU B 1 22 ? 6.609 28.359 15.297 1 98.38 22 GLU B O 1
ATOM 1641 N N . ILE B 1 23 ? 6.613 30.156 14 1 98.06 23 ILE B N 1
ATOM 1642 C CA . ILE B 1 23 ? 7.359 29.547 12.906 1 98.06 23 ILE B CA 1
ATOM 1643 C C . ILE B 1 23 ? 8.664 28.953 13.438 1 98.06 23 ILE B C 1
ATOM 1645 O O . ILE B 1 23 ? 8.977 27.797 13.164 1 98.06 23 ILE B O 1
ATOM 1649 N N . PRO B 1 24 ? 9.422 29.688 14.258 1 97.12 24 PRO B N 1
ATOM 1650 C CA . PRO B 1 24 ? 10.703 29.125 14.695 1 97.12 24 PRO B CA 1
ATOM 1651 C C . PRO B 1 24 ? 10.539 27.844 15.508 1 97.12 24 PRO B C 1
ATOM 1653 O O . PRO B 1 24 ? 11.273 26.875 15.289 1 97.12 24 PRO B O 1
ATOM 1656 N N . VAL B 1 25 ? 9.531 27.812 16.375 1 96 25 VAL B N 1
ATOM 1657 C CA . VAL B 1 25 ? 9.312 26.656 17.219 1 96 25 VAL B CA 1
ATOM 1658 C C . VAL B 1 25 ? 8.875 25.453 16.375 1 96 25 VAL B C 1
ATOM 1660 O O . VAL B 1 25 ? 9.344 24.344 16.578 1 96 25 VAL B O 1
ATOM 1663 N N . VAL B 1 26 ? 8.086 25.688 15.422 1 96.69 26 VAL B N 1
ATOM 1664 C CA . VAL B 1 26 ? 7.551 24.625 14.578 1 96.69 26 VAL B CA 1
ATOM 1665 C C . VAL B 1 26 ? 8.633 24.125 13.625 1 96.69 26 VAL B C 1
ATOM 1667 O O . VAL B 1 26 ? 8.727 22.922 13.352 1 96.69 26 VAL B O 1
ATOM 1670 N N . GLN B 1 27 ? 9.438 25.062 13.141 1 95.69 27 GLN B N 1
ATOM 1671 C CA . GLN B 1 27 ? 10.555 24.656 12.297 1 95.69 27 GLN B CA 1
ATOM 1672 C C . GLN B 1 27 ? 11.516 23.75 13.055 1 95.69 27 GLN B C 1
ATOM 1674 O O . GLN B 1 27 ? 11.969 22.734 12.516 1 95.69 27 GLN B O 1
ATOM 1679 N N . ASP B 1 28 ? 11.805 24.109 14.289 1 92.81 28 ASP B N 1
ATOM 1680 C CA . ASP B 1 28 ? 12.664 23.281 15.133 1 92.81 28 ASP B CA 1
ATOM 1681 C C . ASP B 1 28 ? 12.078 21.875 15.312 1 92.81 28 ASP B C 1
ATOM 1683 O O . ASP B 1 28 ? 12.789 20.875 15.203 1 92.81 28 ASP B O 1
ATOM 1687 N N . LEU B 1 29 ? 10.797 21.859 15.555 1 92 29 LEU B N 1
ATOM 1688 C CA . LEU B 1 29 ? 10.086 20.609 15.719 1 92 29 LEU B CA 1
ATOM 1689 C C . LEU B 1 29 ? 10.18 19.75 14.453 1 92 29 LEU B C 1
ATOM 1691 O O . LEU B 1 29 ? 10.484 18.562 14.516 1 92 29 LEU B O 1
ATOM 1695 N N . TYR B 1 30 ? 9.969 20.391 13.359 1 88.88 30 TYR B N 1
ATOM 1696 C CA . TYR B 1 30 ? 10 19.719 12.055 1 88.88 30 TYR B CA 1
ATOM 1697 C C . TYR B 1 30 ? 11.383 19.156 11.766 1 88.88 30 TYR B C 1
ATOM 1699 O O . TYR B 1 30 ? 11.5 18.062 11.188 1 88.88 30 TYR B O 1
ATOM 1707 N N . GLU B 1 31 ? 12.414 19.828 12.188 1 85.81 31 GLU B N 1
ATOM 1708 C CA . GLU B 1 31 ? 13.789 19.422 11.93 1 85.81 31 GLU B CA 1
ATOM 1709 C C . GLU B 1 31 ? 14.164 18.172 12.727 1 85.81 31 GLU B C 1
ATOM 1711 O O . GLU B 1 31 ? 15.07 17.438 12.344 1 85.81 31 GLU B O 1
ATOM 1716 N N . THR B 1 32 ? 13.469 17.969 13.797 1 80.81 32 THR B N 1
ATOM 1717 C CA . THR B 1 32 ? 13.727 16.75 14.57 1 80.81 32 THR B CA 1
ATOM 1718 C C . THR B 1 32 ? 13.234 15.523 13.812 1 80.81 32 THR B C 1
ATOM 1720 O O . THR B 1 32 ? 13.602 14.398 14.141 1 80.81 32 THR B O 1
ATOM 1723 N N . SER B 1 33 ? 12.438 15.766 12.781 1 71.56 33 SER B N 1
ATOM 1724 C CA . SER B 1 33 ? 11.891 14.688 11.969 1 71.56 33 SER B CA 1
ATOM 1725 C C . SER B 1 33 ? 12.727 14.453 10.719 1 71.56 33 SER B C 1
ATOM 1727 O O . SER B 1 33 ? 12.367 13.648 9.859 1 71.56 33 SER B O 1
ATOM 1729 N N . GLN B 1 34 ? 13.734 15.164 10.594 1 65.75 34 GLN B N 1
ATOM 1730 C CA . GLN B 1 34 ? 14.555 15.188 9.391 1 65.75 34 GLN B CA 1
ATOM 1731 C C . GLN B 1 34 ? 14.992 13.781 8.992 1 65.75 34 GLN B C 1
ATOM 1733 O O . GLN B 1 34 ? 15.281 13.516 7.824 1 65.75 34 GLN B O 1
ATOM 1738 N N . TYR B 1 35 ? 14.945 12.969 9.891 1 62.41 35 TYR B N 1
ATOM 1739 C CA . TYR B 1 35 ? 15.242 11.602 9.492 1 62.41 35 TYR B CA 1
ATOM 1740 C C . TYR B 1 35 ? 14.25 11.109 8.445 1 62.41 35 TYR B C 1
ATOM 1742 O O . TYR B 1 35 ? 14.562 10.211 7.656 1 62.41 35 TYR B O 1
ATOM 1750 N N . MET B 1 36 ? 13.156 11.875 8.289 1 62 36 MET B N 1
ATOM 1751 C CA . MET B 1 36 ? 12.125 11.516 7.328 1 62 36 MET B CA 1
ATOM 1752 C C . MET B 1 36 ? 12.508 11.961 5.918 1 62 36 MET B C 1
ATOM 1754 O O . MET B 1 36 ? 12.086 11.352 4.934 1 62 36 MET B O 1
ATOM 1758 N N . ASN B 1 37 ? 13.273 13 5.859 1 64.62 37 ASN B N 1
ATOM 1759 C CA . ASN B 1 37 ? 13.656 13.547 4.559 1 64.62 37 ASN B CA 1
ATOM 1760 C C . ASN B 1 37 ? 14.555 12.594 3.787 1 64.62 37 ASN B C 1
ATOM 1762 O O . ASN B 1 37 ? 14.617 12.648 2.559 1 64.62 37 ASN B O 1
ATOM 1766 N N . GLN B 1 38 ? 15.094 11.68 4.543 1 68.69 38 GLN B N 1
ATOM 1767 C CA . GLN B 1 38 ? 16 10.734 3.91 1 68.69 38 GLN B CA 1
ATOM 1768 C C . GLN B 1 38 ? 15.25 9.75 3.025 1 68.69 38 GLN B C 1
ATOM 1770 O O . GLN B 1 38 ? 15.828 9.164 2.104 1 68.69 38 GLN B O 1
ATOM 1775 N N . TRP B 1 39 ? 14.039 9.758 3.174 1 75.69 39 TRP B N 1
ATOM 1776 C CA . TRP B 1 39 ? 13.297 8.711 2.488 1 75.69 39 TRP B CA 1
ATOM 1777 C C . TRP B 1 39 ? 12.727 9.219 1.165 1 75.69 39 TRP B C 1
ATOM 1779 O O . TRP B 1 39 ? 12.398 8.422 0.281 1 75.69 39 TRP B O 1
ATOM 1789 N N . ASP B 1 40 ? 12.602 10.523 1.104 1 75.38 40 ASP B N 1
ATOM 1790 C CA . ASP B 1 40 ? 11.969 11.055 -0.1 1 75.38 40 ASP B CA 1
ATOM 1791 C C . ASP B 1 40 ? 12.969 11.852 -0.941 1 75.38 40 ASP B C 1
ATOM 1793 O O . ASP B 1 40 ? 12.586 12.484 -1.925 1 75.38 40 ASP B O 1
ATOM 1797 N N . GLY B 1 41 ? 14.188 11.805 -0.603 1 71.94 41 GLY B N 1
ATOM 1798 C CA . GLY B 1 41 ? 15.234 12.445 -1.387 1 71.94 41 GLY B CA 1
ATOM 1799 C C . GLY B 1 41 ? 15.242 13.953 -1.253 1 71.94 41 GLY B C 1
ATOM 1800 O O . GLY B 1 41 ? 15.961 14.648 -1.977 1 71.94 41 GLY B O 1
ATOM 1801 N N . GLN B 1 42 ? 14.336 14.469 -0.429 1 76.69 42 GLN B N 1
ATOM 1802 C CA . GLN B 1 42 ? 14.273 15.922 -0.298 1 76.69 42 GLN B CA 1
ATOM 1803 C C . GLN B 1 42 ? 15.414 16.453 0.565 1 76.69 42 GLN B C 1
ATOM 1805 O O . GLN B 1 42 ? 15.859 15.773 1.499 1 76.69 42 GLN B O 1
ATOM 1810 N N . SER B 1 43 ? 15.898 17.656 0.156 1 77.5 43 SER B N 1
ATOM 1811 C CA . SER B 1 43 ? 16.953 18.344 0.908 1 77.5 43 SER B CA 1
ATOM 1812 C C . SER B 1 43 ? 16.375 19.141 2.064 1 77.5 43 SER B C 1
ATOM 1814 O O . SER B 1 43 ? 15.195 19.516 2.041 1 77.5 43 SER B O 1
ATOM 1816 N N . TYR B 1 44 ? 17.234 19.344 2.99 1 80.75 44 TYR B N 1
ATOM 1817 C CA . TYR B 1 44 ? 16.859 20.156 4.141 1 80.75 44 TYR B CA 1
ATOM 1818 C C . TYR B 1 44 ? 16.547 21.578 3.721 1 80.75 44 TYR B C 1
ATOM 1820 O O . TYR B 1 44 ? 17.281 22.172 2.908 1 80.75 44 TYR B O 1
ATOM 1828 N N . ASN B 1 45 ? 15.398 22.078 4.137 1 87.31 45 ASN B N 1
ATOM 1829 C CA . ASN B 1 45 ? 14.977 23.453 3.943 1 87.31 45 ASN B CA 1
ATOM 1830 C C . ASN B 1 45 ? 14.758 24.172 5.277 1 87.31 45 ASN B C 1
ATOM 1832 O O . ASN B 1 45 ? 13.742 23.953 5.938 1 87.31 45 ASN B O 1
ATOM 1836 N N . PRO B 1 46 ? 15.711 25.047 5.633 1 88.81 46 PRO B N 1
ATOM 1837 C CA . PRO B 1 46 ? 15.602 25.719 6.934 1 88.81 46 PRO B CA 1
ATOM 1838 C C . PRO B 1 46 ? 14.414 26.672 7.012 1 88.81 46 PRO B C 1
ATOM 1840 O O . PRO B 1 46 ? 14.055 27.125 8.102 1 88.81 46 PRO B O 1
ATOM 1843 N N . GLU B 1 47 ? 13.789 26.922 5.891 1 93.94 47 GLU B N 1
ATOM 1844 C CA . GLU B 1 47 ? 12.648 27.844 5.863 1 93.94 47 GLU B CA 1
ATOM 1845 C C . GLU B 1 47 ? 11.375 27.109 5.453 1 93.94 47 GLU B C 1
ATOM 1847 O O . GLU B 1 47 ? 10.438 27.734 4.941 1 93.94 47 GLU B O 1
ATOM 1852 N N . HIS B 1 48 ? 11.336 25.891 5.621 1 93.06 48 HIS B N 1
ATOM 1853 C CA . HIS B 1 48 ? 10.227 25.062 5.133 1 93.06 48 HIS B CA 1
ATOM 1854 C C . HIS B 1 48 ? 8.898 25.547 5.699 1 93.06 48 HIS B C 1
ATOM 1856 O O . HIS B 1 48 ? 7.938 25.75 4.953 1 93.06 48 HIS B O 1
ATOM 1862 N N . ILE B 1 49 ? 8.875 25.781 7 1 96.19 49 ILE B N 1
ATOM 1863 C CA . ILE B 1 49 ? 7.629 26.125 7.668 1 96.19 49 ILE B CA 1
ATOM 1864 C C . ILE B 1 49 ? 7.195 27.531 7.254 1 96.19 49 ILE B C 1
ATOM 1866 O O . ILE B 1 49 ? 6.012 27.766 7 1 96.19 49 ILE B O 1
ATOM 1870 N N . LYS B 1 50 ? 8.125 28.391 7.184 1 97.31 50 LYS B N 1
ATOM 1871 C CA . LYS B 1 50 ? 7.832 29.734 6.699 1 97.31 50 LYS B CA 1
ATOM 1872 C C . LYS B 1 50 ? 7.262 29.703 5.285 1 97.31 50 LYS B C 1
ATOM 1874 O O . LYS B 1 50 ? 6.262 30.359 4.996 1 97.31 50 LYS B O 1
ATOM 1879 N N . ASP B 1 51 ? 7.891 28.953 4.445 1 96.75 51 ASP B N 1
ATOM 1880 C CA . ASP B 1 51 ? 7.441 28.812 3.062 1 96.75 51 ASP B CA 1
ATOM 1881 C C . ASP B 1 51 ? 6.031 28.234 3 1 96.75 51 ASP B C 1
ATOM 1883 O O . ASP B 1 51 ? 5.203 28.672 2.203 1 96.75 51 ASP B O 1
ATOM 1887 N N . CYS B 1 52 ? 5.785 27.25 3.807 1 96.81 52 CYS B N 1
ATOM 1888 C CA . CYS B 1 52 ? 4.457 26.656 3.85 1 96.81 52 CYS B CA 1
ATOM 1889 C C . CYS B 1 52 ? 3.406 27.688 4.254 1 96.81 52 CYS B C 1
ATOM 1891 O O . CYS B 1 52 ? 2.34 27.766 3.641 1 96.81 52 CYS B O 1
ATOM 1893 N N . LEU B 1 53 ? 3.742 28.438 5.285 1 97.75 53 LEU B N 1
ATOM 1894 C CA . LEU B 1 53 ? 2.775 29.391 5.805 1 97.75 53 LEU B CA 1
ATOM 1895 C C . LEU B 1 53 ? 2.439 30.438 4.758 1 97.75 53 LEU B C 1
ATOM 1897 O O . LEU B 1 53 ? 1.267 30.766 4.547 1 97.75 53 LEU B O 1
ATOM 1901 N N . PHE B 1 54 ? 3.41 30.906 4.02 1 97.75 54 PHE B N 1
ATOM 1902 C CA . PHE B 1 54 ? 3.209 32.094 3.191 1 97.75 54 PHE B CA 1
ATOM 1903 C C . PHE B 1 54 ? 2.908 31.688 1.75 1 97.75 54 PHE B C 1
ATOM 1905 O O . PHE B 1 54 ? 2.197 32.406 1.041 1 97.75 54 PHE B O 1
ATOM 1912 N N . ASN B 1 55 ? 3.43 30.594 1.297 1 96.81 55 ASN B N 1
ATOM 1913 C CA . ASN B 1 55 ? 3.301 30.219 -0.107 1 96.81 55 ASN B CA 1
ATOM 1914 C C . ASN B 1 55 ? 2.479 28.938 -0.271 1 96.81 55 ASN B C 1
ATOM 1916 O O . ASN B 1 55 ? 2.008 28.641 -1.368 1 96.81 55 ASN B O 1
ATOM 1920 N N . GLY B 1 56 ? 2.355 28.172 0.779 1 95.94 56 GLY B N 1
ATOM 1921 C CA . GLY B 1 56 ? 1.648 26.906 0.721 1 95.94 56 GLY B CA 1
ATOM 1922 C C . GLY B 1 56 ? 2.422 25.812 -0.009 1 95.94 56 GLY B C 1
ATOM 1923 O O . GLY B 1 56 ? 3.535 26.062 -0.486 1 95.94 56 GLY B O 1
ATOM 1924 N N . ASN B 1 57 ? 2.01 24.672 0.1 1 93.88 57 ASN B N 1
ATOM 1925 C CA . ASN B 1 57 ? 2.367 23.547 -0.768 1 93.88 57 ASN B CA 1
ATOM 1926 C C . ASN B 1 57 ? 1.22 23.172 -1.702 1 93.88 57 ASN B C 1
ATOM 1928 O O . ASN B 1 57 ? 0.441 22.266 -1.403 1 93.88 57 ASN B O 1
ATOM 1932 N N . LEU B 1 58 ? 1.171 23.828 -2.818 1 96.69 58 LEU B N 1
ATOM 1933 C CA . LEU B 1 58 ? -0.028 23.844 -3.648 1 96.69 58 LEU B CA 1
ATOM 1934 C C . LEU B 1 58 ? 0.11 22.875 -4.816 1 96.69 58 LEU B C 1
ATOM 1936 O O . LEU B 1 58 ? 1.185 22.766 -5.41 1 96.69 58 LEU B O 1
ATOM 1940 N N . PRO B 1 59 ? -0.958 22.172 -5.109 1 95.56 59 PRO B N 1
ATOM 1941 C CA . PRO B 1 59 ? -0.977 21.453 -6.383 1 95.56 59 PRO B CA 1
ATOM 1942 C C . PRO B 1 59 ? -0.993 22.391 -7.59 1 95.56 59 PRO B C 1
ATOM 1944 O O . PRO B 1 59 ? -1.157 23.594 -7.434 1 95.56 59 PRO B O 1
ATOM 1947 N N . PRO B 1 60 ? -0.685 21.812 -8.766 1 93.06 60 PRO B N 1
ATOM 1948 C CA . PRO B 1 60 ? -0.736 22.672 -9.961 1 93.06 60 PRO B CA 1
ATOM 1949 C C . PRO B 1 60 ? -2.051 23.422 -10.086 1 93.06 60 PRO B C 1
ATOM 1951 O O . PRO B 1 60 ? -3.125 22.828 -10.07 1 93.06 60 PRO B O 1
ATOM 1954 N N . GLY B 1 61 ? -1.947 24.703 -10.141 1 94.06 61 GLY B N 1
ATOM 1955 C CA . GLY B 1 61 ? -3.117 25.547 -10.281 1 94.06 61 GLY B CA 1
ATOM 1956 C C . GLY B 1 61 ? -3.867 25.75 -8.984 1 94.06 61 GLY B C 1
ATOM 1957 O O . GLY B 1 61 ? -4.973 26.312 -8.977 1 94.06 61 GLY B O 1
ATOM 1958 N N . GLY B 1 62 ? -3.279 25.312 -7.922 1 95.88 62 GLY B N 1
ATOM 1959 C CA . GLY B 1 62 ? -3.939 25.438 -6.633 1 95.88 62 GLY B CA 1
ATOM 1960 C C . GLY B 1 62 ? -3.943 26.859 -6.094 1 95.88 62 GLY B C 1
ATOM 1961 O O . GLY B 1 62 ? -3.146 27.688 -6.523 1 95.88 62 GLY B O 1
ATOM 1962 N N . LYS B 1 63 ? -4.875 27.094 -5.215 1 97.06 63 LYS B N 1
ATOM 1963 C CA . LYS B 1 63 ? -5.012 28.391 -4.57 1 97.06 63 LYS B CA 1
ATOM 1964 C C . LYS B 1 63 ? -4.594 28.328 -3.105 1 97.06 63 LYS B C 1
ATOM 1966 O O . LYS B 1 63 ? -4.945 27.391 -2.393 1 97.06 63 LYS B O 1
ATOM 1971 N N . LEU B 1 64 ? -3.881 29.312 -2.688 1 97.31 64 LEU B N 1
ATOM 1972 C CA . LEU B 1 64 ? -3.395 29.375 -1.313 1 97.31 64 LEU B CA 1
ATOM 1973 C C . LEU B 1 64 ? -4.555 29.344 -0.325 1 97.31 64 LEU B C 1
ATOM 1975 O O . LEU B 1 64 ? -4.438 28.781 0.764 1 97.31 64 LEU B O 1
ATOM 1979 N N . GLU B 1 65 ? -5.688 29.906 -0.684 1 96.69 65 GLU B N 1
ATOM 1980 C CA . GLU B 1 65 ? -6.836 29.984 0.214 1 96.69 65 GLU B CA 1
ATOM 1981 C C . GLU B 1 65 ? -7.363 28.594 0.559 1 96.69 65 GLU B C 1
ATOM 1983 O O . GLU B 1 65 ? -8.102 28.438 1.535 1 96.69 65 GLU B O 1
ATOM 1988 N N . ASN B 1 66 ? -7.051 27.578 -0.258 1 97.75 66 ASN B N 1
ATOM 1989 C CA . ASN B 1 66 ? -7.5 26.203 -0.021 1 97.75 66 ASN B CA 1
ATOM 1990 C C . ASN B 1 66 ? -6.477 25.422 0.788 1 97.75 66 ASN B C 1
ATOM 1992 O O . ASN B 1 66 ? -6.641 24.219 1 1 97.75 66 ASN B O 1
ATOM 1996 N N . TYR B 1 67 ? -5.41 26.078 1.179 1 98.12 67 TYR B N 1
ATOM 1997 C CA . TYR B 1 67 ? -4.32 25.484 1.94 1 98.12 67 TYR B CA 1
ATOM 1998 C C . TYR B 1 67 ? -4.359 25.922 3.395 1 98.12 67 TYR B C 1
ATOM 2000 O O . TYR B 1 67 ? -4.645 27.094 3.682 1 98.12 67 TYR B O 1
ATOM 2008 N N . ARG B 1 68 ? -4.094 24.922 4.305 1 97.94 68 ARG B N 1
ATOM 2009 C CA . ARG B 1 68 ? -3.967 25.25 5.723 1 97.94 68 ARG B CA 1
ATOM 2010 C C . ARG B 1 68 ? -2.781 24.531 6.348 1 97.94 68 ARG B C 1
ATOM 2012 O O . ARG B 1 68 ? -2.529 23.359 6.039 1 97.94 68 ARG B O 1
ATOM 2019 N N . ILE B 1 69 ? -2.088 25.219 7.164 1 98.5 69 ILE B N 1
ATOM 2020 C CA . ILE B 1 69 ? -1.093 24.641 8.055 1 98.5 69 ILE B CA 1
ATOM 2021 C C . ILE B 1 69 ? -1.442 24.969 9.508 1 98.5 69 ILE B C 1
ATOM 2023 O O . ILE B 1 69 ? -1.718 26.125 9.836 1 98.5 69 ILE B O 1
ATOM 2027 N N . GLN B 1 70 ? -1.548 23.906 10.305 1 98.75 70 GLN B N 1
ATOM 2028 C CA . GLN B 1 70 ? -2.043 24.094 11.664 1 98.75 70 GLN B CA 1
ATOM 2029 C C . GLN B 1 70 ? -1.124 23.422 12.688 1 98.75 70 GLN B C 1
ATOM 2031 O O . GLN B 1 70 ? -0.533 22.375 12.406 1 98.75 70 GLN B O 1
ATOM 2036 N N . THR B 1 71 ? -1 24.047 13.875 1 98.75 71 THR B N 1
ATOM 2037 C CA . THR B 1 71 ? -0.234 23.484 14.984 1 98.75 71 THR B CA 1
ATOM 2038 C C . THR B 1 71 ? -1.11 22.578 15.844 1 98.75 71 THR B C 1
ATOM 2040 O O . THR B 1 71 ? -2.328 22.766 15.906 1 98.75 71 THR B O 1
ATOM 2043 N N . ILE B 1 72 ? -0.51 21.625 16.438 1 98.75 72 ILE B N 1
ATOM 2044 C CA . ILE B 1 72 ? -1.146 20.719 17.391 1 98.75 72 ILE B CA 1
ATOM 2045 C C . ILE B 1 72 ? -0.595 20.969 18.797 1 98.75 72 ILE B C 1
ATOM 2047 O O . ILE B 1 72 ? 0.61 20.844 19.031 1 98.75 72 ILE B O 1
ATOM 2051 N N . ARG B 1 73 ? -1.492 21.328 19.688 1 98.56 73 ARG B N 1
ATOM 2052 C CA . ARG B 1 73 ? -1.086 21.672 21.047 1 98.56 73 ARG B CA 1
ATOM 2053 C C . ARG B 1 73 ? -1.705 20.719 22.062 1 98.56 73 ARG B C 1
ATOM 2055 O O . ARG B 1 73 ? -2.873 20.344 21.938 1 98.56 73 ARG B O 1
ATOM 2062 N N . ASN B 1 74 ? -0.862 20.344 23 1 97.94 74 ASN B N 1
ATOM 2063 C CA . ASN B 1 74 ? -1.383 19.625 24.156 1 97.94 74 ASN B CA 1
ATOM 2064 C C . ASN B 1 74 ? -2.26 20.516 25.031 1 97.94 74 ASN B C 1
ATOM 2066 O O . ASN B 1 74 ? -1.843 21.609 25.422 1 97.94 74 ASN B O 1
ATOM 2070 N N . LYS B 1 75 ? -3.471 20.078 25.328 1 97.94 75 LYS B N 1
ATOM 2071 C CA . LYS B 1 75 ? -4.398 20.891 26.094 1 97.94 75 LYS B CA 1
ATOM 2072 C C . LYS B 1 75 ? -3.877 21.125 27.516 1 97.94 75 LYS B C 1
ATOM 2074 O O . LYS B 1 75 ? -4.109 22.188 28.094 1 97.94 75 LYS B O 1
ATOM 2079 N N . GLU B 1 76 ? -3.152 20.203 28.031 1 96.5 76 GLU B N 1
ATOM 2080 C CA . GLU B 1 76 ? -2.717 20.25 29.438 1 96.5 76 GLU B CA 1
ATOM 2081 C C . GLU B 1 76 ? -1.69 21.359 29.641 1 96.5 76 GLU B C 1
ATOM 2083 O O . GLU B 1 76 ? -1.798 22.125 30.594 1 96.5 76 GLU B O 1
ATOM 2088 N N . ASP B 1 77 ? -0.646 21.5 28.781 1 96.75 77 ASP B N 1
ATOM 2089 C CA . ASP B 1 77 ? 0.421 22.469 29.047 1 96.75 77 ASP B CA 1
ATOM 2090 C C . ASP B 1 77 ? 0.553 23.469 27.891 1 96.75 77 ASP B C 1
ATOM 2092 O O . ASP B 1 77 ? 1.441 24.328 27.906 1 96.75 77 ASP B O 1
ATOM 2096 N N . GLN B 1 78 ? -0.269 23.312 26.844 1 96.75 78 GLN B N 1
ATOM 2097 C CA . GLN B 1 78 ? -0.391 24.234 25.719 1 96.75 78 GLN B CA 1
ATOM 2098 C C . GLN B 1 78 ? 0.881 24.25 24.875 1 96.75 78 GLN B C 1
ATOM 2100 O O . GLN B 1 78 ? 1.074 25.125 24.031 1 96.75 78 GLN B O 1
ATOM 2105 N N . LYS B 1 79 ? 1.654 23.234 25.047 1 97.19 79 LYS B N 1
ATOM 2106 C CA . LYS B 1 79 ? 2.861 23.125 24.234 1 97.19 79 LYS B CA 1
ATOM 2107 C C . LYS B 1 79 ? 2.533 22.609 22.828 1 97.19 79 LYS B C 1
ATOM 2109 O O . LYS B 1 79 ? 1.72 21.703 22.672 1 97.19 79 LYS B O 1
ATOM 2114 N N . ILE B 1 80 ? 3.244 23.266 21.859 1 98.25 80 ILE B N 1
ATOM 2115 C CA . ILE B 1 80 ? 3.121 22.75 20.5 1 98.25 80 ILE B CA 1
ATOM 2116 C C . ILE B 1 80 ? 3.848 21.422 20.375 1 98.25 80 ILE B C 1
ATOM 2118 O O . ILE B 1 80 ? 5.059 21.344 20.594 1 98.25 80 ILE B O 1
ATOM 2122 N N . ILE B 1 81 ? 3.107 20.375 20.016 1 97.25 81 ILE B N 1
ATOM 2123 C CA . ILE B 1 81 ? 3.715 19.047 20 1 97.25 81 ILE B CA 1
ATOM 2124 C C . ILE B 1 81 ? 3.668 18.484 18.578 1 97.25 81 ILE B C 1
ATOM 2126 O O . ILE B 1 81 ? 4.133 17.359 18.344 1 97.25 81 ILE B O 1
ATOM 2130 N N . GLY B 1 82 ? 3.09 19.219 17.641 1 97.5 82 GLY B N 1
ATOM 2131 C CA . GLY B 1 82 ? 2.994 18.734 16.281 1 97.5 82 GLY B CA 1
ATOM 2132 C C . GLY B 1 82 ? 2.455 19.766 15.305 1 97.5 82 GLY B C 1
ATOM 2133 O O . GLY B 1 82 ? 2.195 20.906 15.688 1 97.5 82 GLY B O 1
ATOM 2134 N N . ILE B 1 83 ? 2.344 19.359 14.07 1 97.44 83 ILE B N 1
ATOM 2135 C CA . ILE B 1 83 ? 1.891 20.203 12.977 1 97.44 83 ILE B CA 1
ATOM 2136 C C . ILE B 1 83 ? 1.229 19.344 11.898 1 97.44 83 ILE B C 1
ATOM 2138 O O . ILE B 1 83 ? 1.552 18.172 11.75 1 97.44 83 ILE B O 1
ATOM 2142 N N . LEU B 1 84 ? 0.244 19.844 11.211 1 97.5 84 LEU B N 1
ATOM 2143 C CA . LEU B 1 84 ? -0.306 19.203 10.023 1 97.5 84 LEU B CA 1
ATOM 2144 C C . LEU B 1 84 ? -0.563 20.219 8.922 1 97.5 84 LEU B C 1
ATOM 2146 O O . LEU B 1 84 ? -0.764 21.406 9.203 1 97.5 84 LEU B O 1
ATOM 2150 N N . SER B 1 85 ? -0.455 19.859 7.758 1 97.5 85 SER B N 1
ATOM 2151 C CA . SER B 1 85 ? -0.742 20.672 6.59 1 97.5 85 SER B CA 1
ATOM 2152 C C . SER B 1 85 ? -1.69 19.969 5.629 1 97.5 85 SER B C 1
ATOM 2154 O O . SER B 1 85 ? -1.587 18.75 5.43 1 97.5 85 SER B O 1
ATOM 2156 N N . VAL B 1 86 ? -2.611 20.75 5.086 1 98.12 86 VAL B N 1
ATOM 2157 C CA . VAL B 1 86 ? -3.684 20.141 4.309 1 98.12 86 VAL B CA 1
ATOM 2158 C C . VAL B 1 86 ? -4.039 21.031 3.125 1 98.12 86 VAL B C 1
ATOM 2160 O O . VAL B 1 86 ? -3.943 22.266 3.221 1 98.12 86 VAL B O 1
ATOM 2163 N N . TYR B 1 87 ? -4.332 20.469 2.041 1 98.56 87 TYR B N 1
ATOM 2164 C CA . TYR B 1 87 ? -4.93 21.156 0.903 1 98.56 87 TYR B CA 1
ATOM 2165 C C . TYR B 1 87 ? -6.332 20.625 0.621 1 98.56 87 TYR B C 1
ATOM 2167 O O . TYR B 1 87 ? -6.527 19.422 0.489 1 98.56 87 TYR B O 1
ATOM 2175 N N . HIS B 1 88 ? -7.305 21.531 0.542 1 98.38 88 HIS B N 1
ATOM 2176 C CA . HIS B 1 88 ? -8.695 21.156 0.326 1 98.38 88 HIS B CA 1
ATOM 2177 C C . HIS B 1 88 ? -9.031 21.109 -1.162 1 98.38 88 HIS B C 1
ATOM 2179 O O . HIS B 1 88 ? -8.625 21.984 -1.924 1 98.38 88 HIS B O 1
ATOM 2185 N N . GLY B 1 89 ? -9.719 20.078 -1.549 1 97.44 89 GLY B N 1
ATOM 2186 C CA . GLY B 1 89 ? -10.305 20.031 -2.879 1 97.44 89 GLY B CA 1
ATOM 2187 C C . GLY B 1 89 ? -9.367 19.484 -3.932 1 97.44 89 GLY B C 1
ATOM 2188 O O . GLY B 1 89 ? -9.422 19.891 -5.094 1 97.44 89 GLY B O 1
ATOM 2189 N N . TYR B 1 90 ? -8.484 18.734 -3.49 1 96.44 90 TYR B N 1
ATOM 2190 C CA . TYR B 1 90 ? -7.559 18.109 -4.426 1 96.44 90 TYR B CA 1
ATOM 2191 C C . TYR B 1 90 ? -7.402 16.609 -4.125 1 96.44 90 TYR B C 1
ATOM 2193 O O . TYR B 1 90 ? -7.258 16.219 -2.967 1 96.44 90 TYR B O 1
ATOM 2201 N N . PRO B 1 91 ? -7.305 15.68 -5.18 1 96.12 91 PRO B N 1
ATOM 2202 C CA . PRO B 1 91 ? -7.344 15.922 -6.625 1 96.12 91 PRO B CA 1
ATOM 2203 C C . PRO B 1 91 ? -8.75 16.219 -7.137 1 96.12 91 PRO B C 1
ATOM 2205 O O . PRO B 1 91 ? -8.914 16.641 -8.281 1 96.12 91 PRO B O 1
ATOM 2208 N N . SER B 1 92 ? -9.734 15.984 -6.395 1 95.81 92 SER B N 1
ATOM 2209 C CA . SER B 1 92 ? -11.109 16.344 -6.727 1 95.81 92 SER B CA 1
ATOM 2210 C C . SER B 1 92 ? -11.711 17.266 -5.66 1 95.81 92 SER B C 1
ATOM 2212 O O . SER B 1 92 ? -11.148 17.422 -4.578 1 95.81 92 SER B O 1
ATOM 2214 N N . THR B 1 93 ? -12.867 17.828 -5.875 1 95.81 93 THR B N 1
ATOM 2215 C CA . THR B 1 93 ? -13.492 18.781 -4.969 1 95.81 93 THR B CA 1
ATOM 2216 C C . THR B 1 93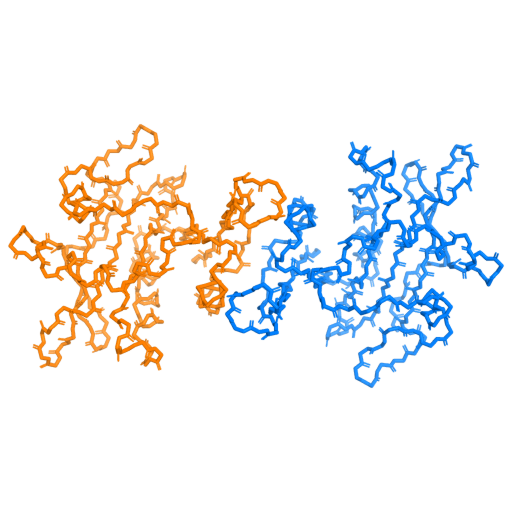 ? -13.914 18.094 -3.672 1 95.81 93 THR B C 1
ATOM 2218 O O . THR B 1 93 ? -14.086 18.75 -2.645 1 95.81 93 THR B O 1
ATOM 2221 N N . ASP B 1 94 ? -14.102 16.812 -3.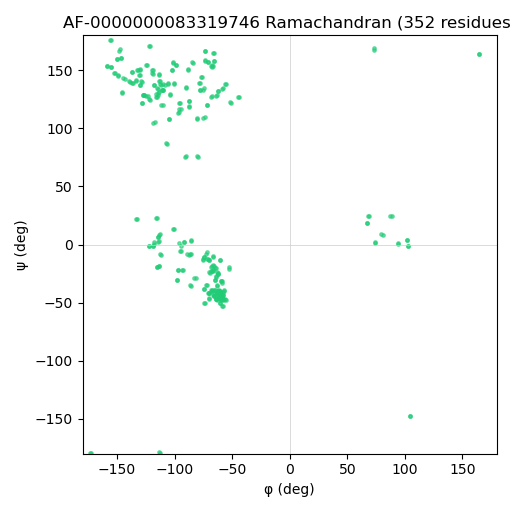705 1 97.25 94 ASP B N 1
ATOM 2222 C CA . ASP B 1 94 ? -14.562 16.109 -2.516 1 97.25 94 ASP B CA 1
ATOM 2223 C C . ASP B 1 94 ? -13.398 15.406 -1.812 1 97.25 94 ASP B C 1
ATOM 2225 O O . ASP B 1 94 ? -13.617 14.539 -0.96 1 97.25 94 ASP B O 1
ATOM 2229 N N . SER B 1 95 ? -12.195 15.727 -2.164 1 98 95 SER B N 1
ATOM 2230 C CA . SER B 1 95 ? -11 15.133 -1.581 1 98 95 SER B CA 1
ATOM 2231 C C . SER B 1 95 ? -10.211 16.156 -0.771 1 98 95 SER B C 1
ATOM 2233 O O . SER B 1 95 ? -10.102 17.312 -1.166 1 98 95 SER B O 1
ATOM 2235 N N . VAL B 1 96 ? -9.695 15.711 0.331 1 98.38 96 VAL B N 1
ATOM 2236 C CA . VAL B 1 96 ? -8.719 16.484 1.096 1 98.38 96 VAL B CA 1
ATOM 2237 C C . VAL B 1 96 ? -7.344 15.82 0.992 1 98.38 96 VAL B C 1
ATOM 2239 O O . VAL B 1 96 ? -7.223 14.602 1.151 1 98.38 96 VAL B O 1
ATOM 2242 N N . TYR B 1 97 ? -6.391 16.625 0.73 1 98.44 97 TYR B N 1
ATOM 2243 C CA . TYR B 1 97 ? -5.027 16.109 0.635 1 98.44 97 TYR B CA 1
ATOM 2244 C C . TYR B 1 97 ? -4.215 16.484 1.869 1 98.44 97 TYR B C 1
ATOM 2246 O O . TYR B 1 97 ? -3.91 17.672 2.082 1 98.44 97 TYR B O 1
ATOM 2254 N N . LEU B 1 98 ? -3.926 15.492 2.725 1 98.12 98 LEU B N 1
ATOM 2255 C CA . LEU B 1 98 ? -3.068 15.68 3.889 1 98.12 98 LEU B CA 1
ATOM 2256 C C . LEU B 1 98 ? -1.596 15.625 3.494 1 98.12 98 LEU B C 1
ATOM 2258 O O . LEU B 1 98 ? -1.071 14.555 3.186 1 98.12 98 LEU B O 1
ATOM 2262 N N . GLU B 1 99 ? -0.976 16.75 3.527 1 95.56 99 GLU B N 1
ATOM 2263 C CA . GLU B 1 99 ? 0.4 16.844 3.049 1 95.56 99 GLU B CA 1
ATOM 2264 C C . GLU B 1 99 ? 1.375 16.203 4.039 1 95.56 99 GLU B C 1
ATOM 2266 O O . GLU B 1 99 ? 2.314 15.516 3.637 1 95.56 99 GLU B O 1
ATOM 2271 N N . PHE B 1 100 ? 1.251 16.594 5.285 1 93.75 100 PHE B N 1
ATOM 2272 C CA . PHE B 1 100 ? 2.059 15.93 6.309 1 93.75 100 PHE B CA 1
ATOM 2273 C C . PHE B 1 100 ? 1.437 16.109 7.688 1 93.75 100 PHE B C 1
ATOM 2275 O O . PHE B 1 100 ? 0.638 17.031 7.898 1 93.75 100 PHE B O 1
ATOM 2282 N N . LEU B 1 101 ? 1.708 15.219 8.516 1 96.25 101 LEU B N 1
ATOM 2283 C CA . LEU B 1 101 ? 1.467 15.227 9.953 1 96.25 101 LEU B CA 1
ATOM 2284 C C . LEU B 1 101 ? 2.736 14.875 10.719 1 96.25 101 LEU B C 1
ATOM 2286 O O . LEU B 1 101 ? 3.336 13.828 10.484 1 96.25 101 LEU B O 1
ATOM 2290 N N . TYR B 1 102 ? 3.115 15.773 11.539 1 94.69 102 TYR B N 1
ATOM 2291 C CA . TYR B 1 102 ? 4.293 15.539 12.367 1 94.69 102 TYR B CA 1
ATOM 2292 C C . TYR B 1 102 ? 3.957 15.68 13.844 1 94.69 102 TYR B C 1
ATOM 2294 O O . TYR B 1 102 ? 3.273 16.625 14.25 1 94.69 102 TYR B O 1
ATOM 2302 N N . ILE B 1 103 ? 4.305 14.68 14.594 1 95.44 103 ILE B N 1
ATOM 2303 C CA . ILE B 1 103 ? 4.273 14.719 16.047 1 95.44 103 ILE B CA 1
ATOM 2304 C C . ILE B 1 103 ? 5.695 14.664 16.594 1 95.44 103 ILE B C 1
ATOM 2306 O O . ILE B 1 103 ? 6.535 13.914 16.094 1 95.44 103 ILE B O 1
ATOM 2310 N N . ASP B 1 104 ? 5.945 15.445 17.562 1 93.5 104 ASP B N 1
ATOM 2311 C CA . ASP B 1 104 ? 7.25 15.461 18.219 1 93.5 104 ASP B CA 1
ATOM 2312 C C . ASP B 1 104 ? 7.742 14.039 18.484 1 93.5 104 ASP B C 1
ATOM 2314 O O . ASP B 1 104 ? 7.047 13.242 19.125 1 93.5 104 ASP B O 1
ATOM 2318 N N . LYS B 1 105 ? 8.953 13.766 18.031 1 89.25 105 LYS B N 1
ATOM 2319 C CA . LYS B 1 105 ? 9.531 12.43 18.109 1 89.25 105 LYS B CA 1
ATOM 2320 C C . LYS B 1 105 ? 9.602 11.938 19.547 1 89.25 105 LYS B C 1
ATOM 2322 O O . LYS B 1 105 ? 9.438 10.742 19.812 1 89.25 105 LYS B O 1
ATOM 2327 N N . ASN B 1 106 ? 9.781 12.82 20.453 1 90.19 106 ASN B N 1
ATOM 2328 C CA . ASN B 1 106 ? 10 12.469 21.844 1 90.19 106 ASN B CA 1
ATOM 2329 C C . ASN B 1 106 ? 8.711 12.008 22.516 1 90.19 106 ASN B C 1
ATOM 2331 O O . ASN B 1 106 ? 8.742 11.438 23.609 1 90.19 106 ASN B O 1
ATOM 2335 N N . ILE B 1 107 ? 7.586 12.18 21.875 1 91.62 107 ILE B N 1
ATOM 2336 C CA . ILE B 1 107 ? 6.328 11.812 22.516 1 91.62 107 ILE B CA 1
ATOM 2337 C C . ILE B 1 107 ? 5.473 11.008 21.547 1 91.62 107 ILE B C 1
ATOM 2339 O O . ILE B 1 107 ? 4.242 11.07 21.578 1 91.62 107 ILE B O 1
ATOM 2343 N N . GLN B 1 108 ? 6.105 10.414 20.578 1 89.81 108 GLN B N 1
ATOM 2344 C CA . GLN B 1 108 ? 5.398 9.531 19.656 1 89.81 108 GLN B CA 1
ATOM 2345 C C . GLN B 1 108 ? 5.039 8.211 20.328 1 89.81 108 GLN B C 1
ATOM 2347 O O . GLN B 1 108 ? 5.449 7.949 21.453 1 89.81 108 GLN B O 1
ATOM 2352 N N . LYS B 1 109 ? 4.191 7.457 19.734 1 91 109 LYS B N 1
ATOM 2353 C CA . LYS B 1 109 ? 3.75 6.145 20.188 1 91 109 LYS B CA 1
ATOM 2354 C C . LYS B 1 109 ? 2.906 6.258 21.453 1 91 109 LYS B C 1
ATOM 2356 O O . LYS B 1 109 ? 2.93 5.367 22.312 1 91 109 LYS B O 1
ATOM 2361 N N . GLN B 1 110 ? 2.311 7.434 21.594 1 94.19 110 GLN B N 1
ATOM 2362 C CA . GLN B 1 110 ? 1.412 7.66 22.719 1 94.19 110 GLN B CA 1
ATOM 2363 C C . GLN B 1 110 ? -0.023 7.871 22.25 1 94.19 110 GLN B C 1
ATOM 2365 O O . GLN B 1 110 ? -0.879 8.312 23.016 1 94.19 110 GLN B O 1
ATOM 2370 N N . GLY B 1 111 ? -0.287 7.707 20.984 1 96.75 111 GLY B N 1
ATOM 2371 C CA . GLY B 1 111 ? -1.636 7.742 20.438 1 96.75 111 GLY B CA 1
ATOM 2372 C C . GLY B 1 111 ? -2.033 9.109 19.922 1 96.75 111 GLY B C 1
ATOM 2373 O O . GLY B 1 111 ? -3.152 9.297 19.438 1 96.75 111 GLY B O 1
ATOM 2374 N N . PHE B 1 112 ? -1.156 10.117 19.969 1 97.56 112 PHE B N 1
ATOM 2375 C CA . PHE B 1 112 ? -1.501 11.469 19.562 1 97.56 112 PHE B CA 1
ATOM 2376 C C . PHE B 1 112 ? -1.778 11.531 18.062 1 97.56 112 PHE B C 1
ATOM 2378 O O . PHE B 1 112 ? -2.727 12.188 17.625 1 97.56 112 PHE B O 1
ATOM 2385 N N . GLY B 1 113 ? -0.928 10.867 17.297 1 97.62 113 GLY B N 1
ATOM 2386 C CA . GLY B 1 113 ? -1.147 10.836 15.859 1 97.62 113 GLY B CA 1
ATOM 2387 C C . GLY B 1 113 ? -2.496 10.258 15.477 1 97.62 113 GLY B C 1
ATOM 2388 O O . GLY B 1 113 ? -3.23 10.852 14.688 1 97.62 113 GLY B O 1
ATOM 2389 N N . GLN B 1 114 ? -2.799 9.156 16.078 1 97.75 114 GLN B N 1
ATOM 2390 C CA . GLN B 1 114 ? -4.074 8.492 15.82 1 97.75 114 GLN B CA 1
ATOM 2391 C C . GLN B 1 114 ? -5.246 9.375 16.25 1 97.75 114 GLN B C 1
ATOM 2393 O O . GLN B 1 114 ? -6.266 9.445 15.562 1 97.75 114 GLN B O 1
ATOM 2398 N N . GLU B 1 115 ? -5.082 9.984 17.375 1 98.44 115 GLU B N 1
ATOM 2399 C CA . GLU B 1 115 ? -6.121 10.875 17.875 1 98.44 115 GLU B CA 1
ATOM 2400 C C . GLU B 1 115 ? -6.391 12.023 16.906 1 98.44 115 GLU B C 1
ATOM 2402 O O . GLU B 1 115 ? -7.547 12.344 16.625 1 98.44 115 GLU B O 1
ATOM 2407 N N . VAL B 1 116 ? -5.352 12.609 16.359 1 98.56 116 VAL B N 1
ATOM 2408 C CA . VAL B 1 116 ? -5.484 13.719 15.414 1 98.56 116 VAL B CA 1
ATOM 2409 C C . VAL B 1 116 ? -6.199 13.242 14.148 1 98.56 116 VAL B C 1
ATOM 2411 O O . VAL B 1 116 ? -7.141 13.891 13.688 1 98.56 116 VAL B O 1
ATOM 2414 N N . ILE B 1 117 ? -5.801 12.133 13.602 1 98.56 117 ILE B N 1
ATOM 2415 C CA . ILE B 1 117 ? -6.336 11.641 12.336 1 98.56 117 ILE B CA 1
ATOM 2416 C C . ILE B 1 117 ? -7.801 11.25 12.516 1 98.56 117 ILE B C 1
ATOM 2418 O O . ILE B 1 117 ? -8.625 11.492 11.633 1 98.56 117 ILE B O 1
ATOM 2422 N N . HIS B 1 118 ? -8.078 10.641 13.625 1 98.25 118 HIS B N 1
ATOM 2423 C CA . HIS B 1 118 ? -9.477 10.305 13.906 1 98.25 118 HIS B CA 1
ATOM 2424 C C . HIS B 1 118 ? -10.352 11.555 13.914 1 98.25 118 HIS B C 1
ATOM 2426 O O . HIS B 1 118 ? -11.391 11.594 13.25 1 98.25 118 HIS B O 1
ATOM 2432 N N . GLN B 1 119 ? -9.969 12.516 14.664 1 98.5 119 GLN B N 1
ATOM 2433 C CA . GLN B 1 119 ? -10.742 13.758 14.734 1 98.5 119 GLN B CA 1
ATOM 2434 C C . GLN B 1 119 ? -10.773 14.469 13.383 1 98.5 119 GLN B C 1
ATOM 2436 O O . GLN B 1 119 ? -11.797 15.023 13 1 98.5 119 GLN B O 1
ATOM 2441 N N . PHE B 1 120 ? -9.617 14.469 12.703 1 98.62 120 PHE B N 1
ATOM 2442 C CA . PHE B 1 120 ? -9.539 15.086 11.383 1 98.62 120 PHE B CA 1
ATOM 2443 C C . PHE B 1 120 ? -10.539 14.445 10.43 1 98.62 120 PHE B C 1
ATOM 2445 O O . PHE B 1 120 ? -11.203 15.141 9.664 1 98.62 120 PHE B O 1
ATOM 2452 N N . ALA B 1 121 ? -10.641 13.148 10.445 1 98.69 121 ALA B N 1
ATOM 2453 C CA . ALA B 1 121 ? -11.609 12.438 9.617 1 98.69 121 ALA B CA 1
ATOM 2454 C C . ALA B 1 121 ? -13.039 12.852 9.953 1 98.69 121 ALA B C 1
ATOM 2456 O O . ALA B 1 121 ? -13.859 13.039 9.055 1 98.69 121 ALA B O 1
ATOM 2457 N N . GLU B 1 122 ? -13.32 13.008 11.211 1 98.25 122 GLU B N 1
ATOM 2458 C CA . GLU B 1 122 ? -14.648 13.445 11.625 1 98.25 122 GLU B CA 1
ATOM 2459 C C . GLU B 1 122 ? -14.961 14.844 11.094 1 98.25 122 GLU B C 1
ATOM 2461 O O . GLU B 1 122 ? -16.031 15.07 10.531 1 98.25 122 GLU B O 1
ATOM 2466 N N . VAL B 1 123 ? -14.016 15.727 11.273 1 97.75 123 VAL B N 1
ATOM 2467 C CA . VAL B 1 123 ? -14.188 17.125 10.867 1 97.75 123 VAL B CA 1
ATOM 2468 C C . VAL B 1 123 ? -14.391 17.203 9.359 1 97.75 123 VAL B C 1
ATOM 2470 O O . VAL B 1 123 ? -15.289 17.906 8.883 1 97.75 123 VAL B O 1
ATOM 2473 N N . THR B 1 124 ? -13.609 16.516 8.594 1 98.06 124 THR B N 1
ATOM 2474 C CA . THR B 1 124 ? -13.68 16.594 7.141 1 98.06 124 THR B CA 1
ATOM 2475 C C . THR B 1 124 ? -14.938 15.906 6.621 1 98.06 124 THR B C 1
ATOM 2477 O O . THR B 1 124 ? -15.516 16.328 5.621 1 98.06 124 THR B O 1
ATOM 2480 N N . THR B 1 125 ? -15.352 14.828 7.285 1 98.38 125 THR B N 1
ATOM 2481 C CA . THR B 1 125 ? -16.625 14.188 6.949 1 98.38 125 THR B CA 1
ATOM 2482 C C . THR B 1 125 ? -17.781 15.156 7.121 1 98.38 125 THR B C 1
ATOM 2484 O O . THR B 1 125 ? -18.641 15.266 6.25 1 98.38 125 THR B O 1
ATOM 2487 N N . ALA B 1 126 ? -17.766 15.875 8.242 1 97.88 126 ALA B N 1
ATOM 2488 C CA . ALA B 1 126 ? -18.828 16.828 8.539 1 97.88 126 ALA B CA 1
ATOM 2489 C C . ALA B 1 126 ? -18.875 17.938 7.496 1 97.88 126 ALA B C 1
ATOM 2491 O O . ALA B 1 126 ? -19.922 18.547 7.266 1 97.88 126 ALA B O 1
ATOM 2492 N N . LEU B 1 127 ? -17.75 18.172 6.852 1 97.75 127 LEU B N 1
ATOM 2493 C CA . LEU B 1 127 ? -17.656 19.219 5.84 1 97.75 127 LEU B CA 1
ATOM 2494 C C . LEU B 1 127 ? -18.109 18.703 4.477 1 97.75 127 LEU B C 1
ATOM 2496 O O . LEU B 1 127 ? -18.172 19.453 3.508 1 97.75 127 LEU B O 1
ATOM 2500 N N . GLY B 1 128 ? -18.344 17.359 4.371 1 97.69 128 GLY B N 1
ATOM 2501 C CA . GLY B 1 128 ? -18.891 16.781 3.154 1 97.69 128 GLY B CA 1
ATOM 2502 C C . GLY B 1 128 ? -17.844 16.109 2.291 1 97.69 128 GLY B C 1
ATOM 2503 O O . GLY B 1 128 ? -18.156 15.648 1.188 1 97.69 128 GLY B O 1
ATOM 2504 N N . TYR B 1 129 ? -16.656 16.047 2.738 1 98.44 129 TYR B N 1
ATOM 2505 C CA . TYR B 1 129 ? -15.617 15.375 1.977 1 98.44 129 TYR B CA 1
ATOM 2506 C C . TYR B 1 129 ? -15.836 13.867 1.978 1 98.44 129 TYR B C 1
ATOM 2508 O O . TYR B 1 129 ? -16.469 13.328 2.885 1 98.44 129 TYR B O 1
ATOM 2516 N N . LYS B 1 130 ? -15.258 13.203 0.954 1 98.56 130 LYS B N 1
ATOM 2517 C CA . LYS B 1 130 ? -15.508 11.773 0.783 1 98.56 130 LYS B CA 1
ATOM 2518 C C . LYS B 1 130 ? -14.234 10.961 1.007 1 98.56 130 LYS B C 1
ATOM 2520 O O . LYS B 1 130 ? -14.297 9.742 1.194 1 98.56 130 LYS B O 1
ATOM 2525 N N . GLU B 1 131 ? -13.102 11.648 0.925 1 98.75 131 GLU B N 1
ATOM 2526 C CA . GLU B 1 131 ? -11.844 10.93 1.104 1 98.75 131 GLU B CA 1
ATOM 2527 C C . GLU B 1 131 ? -10.734 11.867 1.577 1 98.75 131 GLU B C 1
ATOM 2529 O O . GLU B 1 131 ? -10.789 13.078 1.338 1 98.75 131 GLU B O 1
ATOM 2534 N N . ILE B 1 132 ? -9.789 11.312 2.277 1 98.81 132 ILE B N 1
ATOM 2535 C CA . ILE B 1 132 ? -8.516 11.938 2.607 1 98.81 132 ILE B CA 1
ATOM 2536 C C . ILE B 1 132 ? -7.371 11.18 1.936 1 98.81 132 ILE B C 1
ATOM 2538 O O . ILE B 1 132 ? -7.336 9.945 1.972 1 98.81 132 ILE B O 1
ATOM 2542 N N . ARG B 1 133 ? -6.469 11.867 1.328 1 98.75 133 ARG B N 1
ATOM 2543 C CA . ARG B 1 133 ? -5.344 11.25 0.638 1 98.75 133 ARG B CA 1
ATOM 2544 C C . ARG B 1 133 ? -4.016 11.688 1.251 1 98.75 133 ARG B C 1
ATOM 2546 O O . ARG B 1 133 ? -3.906 12.805 1.767 1 98.75 133 ARG B O 1
ATOM 2553 N N . ILE B 1 134 ? -3.051 10.828 1.181 1 98.25 134 ILE B N 1
ATOM 2554 C CA . ILE B 1 134 ? -1.699 11.141 1.639 1 98.25 134 ILE B CA 1
ATOM 2555 C C . ILE B 1 134 ? -0.682 10.367 0.797 1 98.25 134 ILE B C 1
ATOM 2557 O O . ILE B 1 134 ? -0.957 9.258 0.339 1 98.25 134 ILE B O 1
ATOM 2561 N N . ASN B 1 135 ? 0.424 11 0.593 1 96.88 135 ASN B N 1
ATOM 2562 C CA . ASN B 1 135 ? 1.557 10.344 -0.058 1 96.88 135 ASN B CA 1
ATOM 2563 C C . ASN B 1 135 ? 2.641 9.969 0.948 1 96.88 135 ASN B C 1
ATOM 2565 O O . ASN B 1 135 ? 3.076 10.805 1.74 1 96.88 135 ASN B O 1
ATOM 2569 N N . VAL B 1 136 ? 3.092 8.727 0.91 1 96.81 136 VAL B N 1
ATOM 2570 C CA . VAL B 1 136 ? 4.039 8.211 1.893 1 96.81 136 VAL B CA 1
ATOM 2571 C C . VAL B 1 136 ? 5.242 7.598 1.178 1 96.81 136 VAL B C 1
ATOM 2573 O O . VAL B 1 136 ? 5.078 6.758 0.288 1 96.81 136 VAL B O 1
ATOM 2576 N N . ALA B 1 137 ? 6.434 8.016 1.585 1 95.44 137 ALA B N 1
ATOM 2577 C CA . ALA B 1 137 ? 7.621 7.379 1.02 1 95.44 137 ALA B CA 1
ATOM 2578 C C . ALA B 1 137 ? 7.621 5.879 1.286 1 95.44 137 ALA B C 1
ATOM 2580 O O . ALA B 1 137 ? 7.426 5.441 2.424 1 95.44 137 ALA B O 1
ATOM 2581 N N . VAL B 1 138 ? 7.914 5.109 0.272 1 95.56 138 VAL B N 1
ATOM 2582 C CA . VAL B 1 138 ? 7.832 3.656 0.37 1 95.56 138 VAL B CA 1
ATOM 2583 C C . VAL B 1 138 ? 8.906 3.137 1.319 1 95.56 138 VAL B C 1
ATOM 2585 O O . VAL B 1 138 ? 8.773 2.049 1.885 1 95.56 138 VAL B O 1
ATOM 2588 N N . LYS B 1 139 ? 9.945 3.934 1.601 1 94.44 139 LYS B N 1
ATOM 2589 C CA . LYS B 1 139 ? 11.016 3.555 2.52 1 94.44 139 LYS B CA 1
ATOM 2590 C C . LYS B 1 139 ? 10.68 3.955 3.953 1 94.44 139 LYS B C 1
ATOM 2592 O O . LYS B 1 139 ? 11.383 3.58 4.891 1 94.44 139 LYS B O 1
ATOM 2597 N N . ASN B 1 140 ? 9.609 4.703 4.105 1 93.62 140 ASN B N 1
ATOM 2598 C CA . ASN B 1 140 ? 9.18 5.121 5.438 1 93.62 140 ASN B CA 1
ATOM 2599 C C . ASN B 1 140 ? 8.195 4.121 6.047 1 93.62 140 ASN B C 1
ATOM 2601 O O . ASN B 1 140 ? 7.016 4.43 6.215 1 93.62 140 ASN B O 1
ATOM 2605 N N . TRP B 1 141 ? 8.789 2.988 6.48 1 95.25 141 TRP B N 1
ATOM 2606 C CA . TRP B 1 141 ? 7.969 1.848 6.879 1 95.25 141 TRP B CA 1
ATOM 2607 C C . TRP B 1 141 ? 7.133 2.182 8.109 1 95.25 141 TRP B C 1
ATOM 2609 O O . TRP B 1 141 ? 5.953 1.828 8.18 1 95.25 141 TRP B O 1
ATOM 2619 N N . PRO B 1 142 ? 7.711 2.92 9.078 1 93.56 142 PRO B N 1
ATOM 2620 C CA . PRO B 1 142 ? 6.879 3.277 10.234 1 93.56 142 PRO B CA 1
ATOM 2621 C C . PRO B 1 142 ? 5.668 4.121 9.844 1 93.56 142 PRO B C 1
ATOM 2623 O O . PRO B 1 142 ? 4.578 3.928 10.383 1 93.56 142 PRO B O 1
ATOM 2626 N N . ALA B 1 143 ? 5.852 5.027 8.938 1 94.94 143 ALA B N 1
ATOM 2627 C CA . ALA B 1 143 ? 4.738 5.855 8.477 1 94.94 143 ALA B CA 1
ATOM 2628 C C . ALA B 1 143 ? 3.699 5.016 7.738 1 94.94 143 ALA B C 1
ATOM 2630 O O . ALA B 1 143 ? 2.496 5.188 7.945 1 94.94 143 ALA B O 1
ATOM 2631 N N . LEU B 1 144 ? 4.156 4.125 6.871 1 97.06 144 LEU B N 1
ATOM 2632 C CA . LEU B 1 144 ? 3.234 3.246 6.16 1 97.06 144 LEU B CA 1
ATOM 2633 C C . LEU B 1 144 ? 2.363 2.465 7.141 1 97.06 144 LEU B C 1
ATOM 2635 O O . LEU B 1 144 ? 1.145 2.389 6.969 1 97.06 144 LEU B O 1
ATOM 2639 N N . LYS B 1 145 ? 2.996 1.899 8.133 1 96.62 145 LYS B N 1
ATOM 2640 C CA . LYS B 1 145 ? 2.27 1.149 9.156 1 96.62 145 LYS B CA 1
ATOM 2641 C C . LYS B 1 145 ? 1.253 2.035 9.867 1 96.62 145 LYS B C 1
ATOM 2643 O O . LYS B 1 145 ? 0.106 1.633 10.07 1 96.62 145 LYS B O 1
ATOM 2648 N N . PHE B 1 146 ? 1.661 3.227 10.219 1 96.62 146 PHE B N 1
ATOM 2649 C CA . PHE B 1 146 ? 0.805 4.18 10.914 1 96.62 146 PHE B CA 1
ATOM 2650 C C . PHE B 1 146 ? -0.419 4.523 10.07 1 96.62 146 PHE B C 1
ATOM 2652 O O . PHE B 1 146 ? -1.55 4.461 10.555 1 96.62 146 PHE B O 1
ATOM 2659 N N . TRP B 1 147 ? -0.209 4.875 8.82 1 98.12 147 TRP B N 1
ATOM 2660 C CA . TRP B 1 147 ? -1.289 5.387 7.984 1 98.12 147 TRP B CA 1
ATOM 2661 C C . TRP B 1 147 ? -2.271 4.277 7.629 1 98.12 147 TRP B C 1
ATOM 2663 O O . TRP B 1 147 ? -3.486 4.488 7.637 1 98.12 147 TRP B O 1
ATOM 2673 N N . ILE B 1 148 ? -1.739 3.113 7.312 1 98.31 148 ILE B N 1
ATOM 2674 C CA . ILE B 1 148 ? -2.609 1.985 7 1 98.31 148 ILE B CA 1
ATOM 2675 C C . ILE B 1 148 ? -3.457 1.631 8.219 1 98.31 148 ILE B C 1
ATOM 2677 O O . ILE B 1 148 ? -4.668 1.44 8.109 1 98.31 148 ILE B O 1
ATOM 2681 N N . LYS B 1 149 ? -2.891 1.626 9.367 1 96.81 149 LYS B N 1
ATOM 2682 C CA . LYS B 1 149 ? -3.621 1.363 10.602 1 96.81 149 LYS B CA 1
ATOM 2683 C C . LYS B 1 149 ? -4.664 2.445 10.867 1 96.81 149 LYS B C 1
ATOM 2685 O O . LYS B 1 149 ? -5.703 2.18 11.477 1 96.81 149 LYS B O 1
ATOM 2690 N N . SER B 1 150 ? -4.398 3.609 10.375 1 97.81 150 SER B N 1
ATOM 2691 C CA . SER B 1 150 ? -5.273 4.754 10.609 1 97.81 150 SER B CA 1
ATOM 2692 C C . SER B 1 150 ? -6.402 4.801 9.586 1 97.81 150 SER B C 1
ATOM 2694 O O . SER B 1 150 ? -7.137 5.789 9.508 1 97.81 150 SER B O 1
ATOM 2696 N N . GLY B 1 151 ? -6.477 3.83 8.742 1 98.19 151 GLY B N 1
ATOM 2697 C CA . GLY B 1 151 ? -7.598 3.719 7.82 1 98.19 151 GLY B CA 1
ATOM 2698 C C . GLY B 1 151 ? -7.262 4.168 6.41 1 98.19 151 GLY B C 1
ATOM 2699 O O . GLY B 1 151 ? -8.133 4.203 5.539 1 98.19 151 GLY B O 1
ATOM 2700 N N . PHE B 1 152 ? -6.035 4.605 6.223 1 98.75 152 PHE B N 1
ATOM 2701 C CA . PHE B 1 152 ? -5.57 4.895 4.871 1 98.75 152 PHE B CA 1
ATOM 2702 C C . PHE B 1 152 ? -5.156 3.613 4.156 1 98.75 152 PHE B C 1
ATOM 2704 O O . PHE B 1 152 ? -3.969 3.387 3.916 1 98.75 152 PHE B O 1
ATOM 2711 N N . ASN B 1 153 ? -6.141 2.865 3.736 1 98.25 153 ASN B N 1
ATOM 2712 C CA . ASN B 1 153 ? -5.863 1.491 3.334 1 98.25 153 ASN B CA 1
ATOM 2713 C C . ASN B 1 153 ? -6.184 1.262 1.86 1 98.25 153 ASN B C 1
ATOM 2715 O O . ASN B 1 153 ? -6.09 0.135 1.368 1 98.25 153 ASN B O 1
ATOM 2719 N N . HIS B 1 154 ? -6.637 2.254 1.143 1 98.62 154 HIS B N 1
ATOM 2720 C CA . HIS B 1 154 ? -6.77 2.18 -0.308 1 98.62 154 HIS B CA 1
ATOM 2721 C C . HIS B 1 154 ? -5.543 2.756 -1.005 1 98.62 154 HIS B C 1
ATOM 2723 O O . HIS B 1 154 ? -5.234 3.939 -0.849 1 98.62 154 HIS B O 1
ATOM 2729 N N . ALA B 1 155 ? -4.848 1.923 -1.727 1 98.5 155 ALA B N 1
ATOM 2730 C CA . ALA B 1 155 ? -3.674 2.367 -2.475 1 98.5 155 ALA B CA 1
ATOM 2731 C C . ALA B 1 155 ? -4.066 2.873 -3.859 1 98.5 155 ALA B C 1
ATOM 2733 O O . ALA B 1 155 ? -4.594 2.117 -4.676 1 98.5 155 ALA B O 1
ATOM 2734 N N . SER B 1 156 ? -3.795 4.102 -4.09 1 97.31 156 SER B N 1
ATOM 2735 C CA . SER B 1 156 ? -4.211 4.68 -5.363 1 97.31 156 SER B CA 1
ATOM 2736 C C . SER B 1 156 ? -3.102 4.578 -6.406 1 97.31 156 SER B C 1
ATOM 2738 O O . SER B 1 156 ? -3.357 4.684 -7.605 1 97.31 156 SER B O 1
ATOM 2740 N N . GLY B 1 157 ? -1.829 4.43 -5.957 1 96.56 157 GLY B N 1
ATOM 2741 C CA . GLY B 1 157 ? -0.723 4.297 -6.895 1 96.56 157 GLY B CA 1
ATOM 2742 C C . GLY B 1 157 ? 0.633 4.52 -6.25 1 96.56 157 GLY B C 1
ATOM 2743 O O . GLY B 1 157 ? 0.716 4.973 -5.105 1 96.56 157 GLY B O 1
ATOM 2744 N N . ILE B 1 158 ? 1.659 4.105 -6.945 1 96.5 158 ILE B N 1
ATOM 2745 C CA . ILE B 1 158 ? 3.041 4.391 -6.57 1 96.5 158 ILE B CA 1
ATOM 2746 C C . ILE B 1 158 ? 3.66 5.359 -7.578 1 96.5 158 ILE B C 1
ATOM 2748 O O . ILE B 1 158 ? 3.504 5.188 -8.789 1 96.5 158 ILE B O 1
ATOM 2752 N N . TYR B 1 159 ? 4.281 6.328 -7.074 1 96.12 159 TYR B N 1
ATOM 2753 C CA . TYR B 1 159 ? 4.859 7.383 -7.895 1 96.12 159 TYR B CA 1
ATOM 2754 C C . TYR B 1 159 ? 6.352 7.535 -7.617 1 96.12 159 TYR B C 1
ATOM 2756 O O . TYR B 1 159 ? 6.816 7.227 -6.516 1 96.12 159 TYR B O 1
ATOM 2764 N N . GLY B 1 160 ? 7.078 8.039 -8.617 1 96.12 160 GLY B N 1
ATOM 2765 C CA . GLY B 1 160 ? 8.516 8.164 -8.484 1 96.12 160 GLY B CA 1
ATOM 2766 C C . GLY B 1 160 ? 9.289 7.121 -9.266 1 96.12 160 GLY B C 1
ATOM 2767 O O . GLY B 1 160 ? 8.852 6.703 -10.344 1 96.12 160 GLY B O 1
ATOM 2768 N N . ASP B 1 161 ? 10.461 6.719 -8.734 1 96.25 161 ASP B N 1
ATOM 2769 C CA . ASP B 1 161 ? 11.32 5.754 -9.414 1 96.25 161 ASP B CA 1
ATOM 2770 C C . ASP B 1 161 ? 10.672 4.371 -9.445 1 96.25 161 ASP B C 1
ATOM 2772 O O . ASP B 1 161 ? 9.891 4.02 -8.555 1 96.25 161 ASP B O 1
ATOM 2776 N N . ASN B 1 162 ? 11.031 3.633 -10.398 1 93.19 162 ASN B N 1
ATOM 2777 C CA . ASN B 1 162 ? 10.375 2.35 -10.641 1 93.19 162 ASN B CA 1
ATOM 2778 C C . ASN B 1 162 ? 11.008 1.235 -9.812 1 93.19 162 ASN B C 1
ATOM 2780 O O . ASN B 1 162 ? 10.328 0.287 -9.414 1 93.19 162 ASN B O 1
ATOM 2784 N N . GLU B 1 163 ? 12.297 1.398 -9.68 1 92.56 163 GLU B N 1
ATOM 2785 C CA . GLU B 1 163 ? 13.023 0.312 -9.031 1 92.56 163 GLU B CA 1
ATOM 2786 C C . GLU B 1 163 ? 13.719 0.794 -7.762 1 92.56 163 GLU B C 1
ATOM 2788 O O . GLU B 1 163 ? 14.25 1.909 -7.723 1 92.56 163 GLU B O 1
ATOM 2793 N N . PHE B 1 164 ? 13.773 -0.117 -6.887 1 91.94 164 PHE B N 1
ATOM 2794 C CA . PHE B 1 164 ? 14.406 0.163 -5.602 1 91.94 164 PHE B CA 1
ATOM 2795 C C . PHE B 1 164 ? 15.922 0.183 -5.742 1 91.94 164 PHE B C 1
ATOM 2797 O O . PHE B 1 164 ? 16.5 -0.685 -6.398 1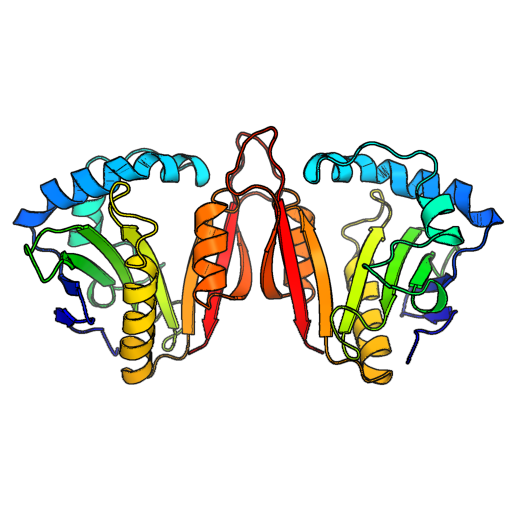 91.94 164 PHE B O 1
ATOM 2804 N N . SER B 1 165 ? 16.562 1.157 -5.203 1 90.12 165 SER B N 1
ATOM 2805 C CA . SER B 1 165 ? 17.984 1.241 -4.926 1 90.12 165 SER B CA 1
ATOM 2806 C C . SER B 1 165 ? 18.266 2.213 -3.785 1 90.12 165 SER B C 1
ATOM 2808 O O . SER B 1 165 ? 17.359 2.848 -3.26 1 90.12 165 SER B O 1
ATOM 2810 N N . GLU B 1 166 ? 19.516 2.293 -3.414 1 85.88 166 GLU B N 1
ATOM 2811 C CA . GLU B 1 166 ? 19.922 3.207 -2.35 1 85.88 166 GLU B CA 1
ATOM 2812 C C . GLU B 1 166 ? 19.641 4.656 -2.734 1 85.88 166 GLU B C 1
ATOM 2814 O O . GLU B 1 166 ? 19.359 5.492 -1.872 1 85.88 166 GLU B O 1
ATOM 2819 N N . THR B 1 167 ? 19.594 4.973 -4.008 1 90.5 167 THR B N 1
ATOM 2820 C CA . THR B 1 167 ? 19.547 6.363 -4.441 1 90.5 167 THR B CA 1
ATOM 2821 C C . THR B 1 167 ? 18.219 6.668 -5.121 1 90.5 167 THR B C 1
ATOM 2823 O O . THR B 1 167 ? 18.031 7.742 -5.699 1 90.5 167 THR B O 1
ATOM 2826 N N . THR B 1 168 ? 17.359 5.68 -5.16 1 93.75 168 THR B N 1
ATOM 2827 C CA . THR B 1 168 ? 16.062 5.914 -5.793 1 93.75 168 THR B CA 1
ATOM 2828 C C . THR B 1 168 ? 14.977 6.152 -4.742 1 93.75 168 THR B C 1
ATOM 2830 O O . THR B 1 168 ? 15.156 5.805 -3.572 1 93.75 168 THR B O 1
ATOM 2833 N N . TY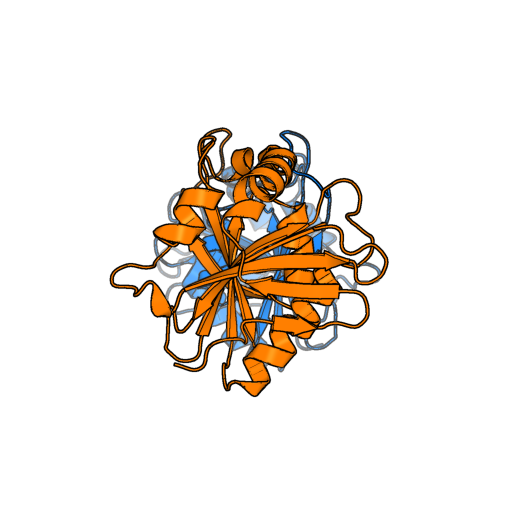R B 1 169 ? 13.883 6.859 -5.188 1 94.5 169 TYR B N 1
ATOM 2834 C CA . TYR B 1 169 ? 12.812 7.242 -4.277 1 94.5 169 TYR B CA 1
ATOM 2835 C C . TYR B 1 169 ? 11.445 7.062 -4.938 1 94.5 169 TYR B C 1
ATOM 2837 O O . TYR B 1 169 ? 11.289 7.332 -6.129 1 94.5 169 TYR B O 1
ATOM 2845 N N . ALA B 1 170 ? 10.484 6.574 -4.133 1 95.75 170 ALA B N 1
ATOM 2846 C CA . ALA B 1 170 ? 9.102 6.449 -4.574 1 95.75 170 ALA B CA 1
ATOM 2847 C C . ALA B 1 170 ? 8.133 6.672 -3.414 1 95.75 170 ALA B C 1
ATOM 2849 O O . ALA B 1 170 ? 8.523 6.605 -2.248 1 95.75 170 ALA B O 1
ATOM 2850 N N . ASN B 1 171 ? 6.883 6.98 -3.789 1 96.69 171 ASN B N 1
ATOM 2851 C CA . ASN B 1 171 ? 5.828 7.234 -2.812 1 96.69 171 ASN B CA 1
ATOM 2852 C C . ASN B 1 171 ? 4.574 6.418 -3.117 1 96.69 171 ASN B C 1
ATOM 2854 O O . ASN B 1 171 ? 4.195 6.266 -4.277 1 96.69 171 ASN B O 1
ATOM 2858 N N . LEU B 1 172 ? 4.051 5.906 -2.074 1 97.81 172 LEU B N 1
ATOM 2859 C CA . LEU B 1 172 ? 2.746 5.254 -2.143 1 97.81 172 LEU B CA 1
ATOM 2860 C C . LEU B 1 172 ? 1.634 6.215 -1.742 1 97.81 172 LEU B C 1
ATOM 2862 O O . LEU B 1 172 ? 1.659 6.777 -0.646 1 97.81 172 LEU B O 1
ATOM 2866 N N . GLU B 1 173 ? 0.681 6.43 -2.66 1 98.31 173 GLU B N 1
ATOM 2867 C CA . GLU B 1 173 ? -0.472 7.246 -2.287 1 98.31 173 GLU B CA 1
ATOM 2868 C C . GLU B 1 173 ? -1.57 6.395 -1.658 1 98.31 173 GLU B C 1
ATOM 2870 O O . GLU B 1 173 ? -2.035 5.426 -2.262 1 98.31 173 GLU B O 1
ATOM 2875 N N . LEU B 1 174 ? -1.937 6.762 -0.481 1 98.75 174 LEU B N 1
ATOM 2876 C CA . LEU B 1 174 ? -2.959 6.059 0.287 1 98.75 174 LEU B CA 1
ATOM 2877 C C . LEU B 1 174 ? -4.191 6.938 0.482 1 98.75 174 LEU B C 1
ATOM 2879 O O . LEU B 1 174 ? -4.074 8.156 0.608 1 98.75 174 LEU B O 1
ATOM 2883 N N . VAL B 1 175 ? -5.328 6.281 0.501 1 98.88 175 VAL B N 1
ATOM 2884 C CA . VAL B 1 175 ? -6.598 6.988 0.603 1 98.88 175 VAL B CA 1
ATOM 2885 C C . VAL B 1 175 ? -7.426 6.41 1.749 1 98.88 175 VAL B C 1
ATOM 2887 O O . VAL B 1 175 ? -7.523 5.188 1.896 1 98.88 175 VAL B O 1
ATOM 2890 N N . LYS B 1 176 ? -7.891 7.23 2.6 1 98.75 176 LYS B N 1
ATOM 2891 C CA . LYS B 1 176 ? -8.922 6.906 3.58 1 98.75 176 LYS B CA 1
ATOM 2892 C C . LYS B 1 176 ? -10.305 7.324 3.082 1 98.75 176 LYS B C 1
ATOM 2894 O O . LYS B 1 176 ? -10.562 8.516 2.879 1 98.75 176 LYS B O 1
ATOM 2899 N N . ILE B 1 177 ? -11.133 6.398 2.84 1 98.38 177 ILE B N 1
ATOM 2900 C CA . ILE B 1 177 ? -12.5 6.707 2.453 1 98.38 177 ILE B CA 1
ATOM 2901 C C . ILE B 1 177 ? -13.312 7.105 3.688 1 98.38 177 ILE B C 1
ATOM 2903 O O . ILE B 1 177 ? -13.242 6.438 4.723 1 98.38 177 ILE B O 1
ATOM 2907 N N . LEU B 1 178 ? -14.031 8.172 3.553 1 98 178 LEU B N 1
ATOM 2908 C CA . LEU B 1 178 ? -14.742 8.734 4.691 1 98 178 LEU B CA 1
ATOM 2909 C C . LEU B 1 178 ? -16.172 8.211 4.742 1 98 178 LEU B C 1
ATOM 2911 O O . LEU B 1 178 ? -16.781 7.926 3.703 1 98 178 LEU B O 1
#

Sequence (356 aa):
MNLILDKWNSPRLTISDLKEDEIPVVQDLYETSQYMNQWDGQSYNPEHIKDCLFNGNLPPGGKLENYRIQTIRNKEDQKIIGILSVYHGYPSTDSVYLEFLYIDKNIQKQGFGQEVIHQFAEVTTALGYKEIRINVAVKNWPALKFWIKSGFNHASGIYGDNEFSETTYANLELVKILMNLILDKWNSPRLTISDLKEDEIPVVQDLYETSQYMNQWDGQSYNPEHIKDCLFNGNLPPGGKLENYRIQTIRNKEDQKIIGILSVYHGYPSTDSVYLEFLYIDKNIQKQGFGQEVIHQFAEVTTALGYKEIRINVAVKNWPALKFWIKSGFNHASGIYGDNEFSETTYANLELVKIL